Protein AF-J9G335-F1 (afdb_monomer_lite)

Foldseek 3Di:
DVLLVVVVVVVVVCVVPPVPQAADEDDPCVCPPDPVSVVSVVVVCVVVVHHYQHDPVNCVQLFEEEFDFQADCPALVRVLVRVLVRLVPDDPPGHYDYDDAADALDPVQQVDADVVGNPRNRSNPSVVCNVPDPVNVVSCVVSVPDDDDSCCRNVNFAADEADPVVVVVVVVVVVVCVVVVPPDQKDFDDDPSHTHDIDGDDVRDPPDDDDPPCVVVVVVVVVVVVCVVVVVDDPPDDPVVVPD

Radius of gyration: 23.72 Å; chains: 1; bounding box: 53×59×58 Å

InterPro domains:
  IPR001466 Beta-lactamase-related [PF00144] (186-240)
  IPR006879 Carbohydrate deacetylase YdjC-like [PF04794] (1-142)
  IPR011330 Glycoside hydrolase/deacetylase, beta/alpha-barrel [SSF88713] (2-153)
  IPR012338 Beta-lactamase/transpeptidase-like [G3DSA:3.40.710.10] (160-244)
  IPR012338 Beta-lactamase/transpeptidase-like [SSF56601] (162-244)

Sequence (244 aa):
AEVEREARAQIKIALKNIPHLSHISGHMGSTAFAPEVVELMERLSREYNLPVVDRKKAMDLYGFSYAGYAGPKKTPEEKERSFINMLKGLEPGRNYMFIDHPALDNEEMQTVGHVGYEDVAKDRQGVTDLFTSDRVKQVIKERNIELISYNDLTKGLPRYEASKALDKAFDKYIDAVVKAKQDLHSIMILKGGKVVKECWMGEGEMNKPHKLFSVSKTFTATAIGFAVDEGKLNVTDKVISFFP

Organism: NCBI:txid749906

Secondary structure (DSSP, 8-state):
-HHHHHHHHHHHHHHHH-TT---B--GGGTTSSSHHHHHHHHHHHHHHT--B-SSHHHHHHHTEEE---SS--SSHHHHHHHHHHHHHHPPTT-EEE--------STTGGG--BTTB--HHHHHHHHHHHHH-HHHHHHHHHTT-----HHHHHHPPPB-PPPHHHHHHHHHHHHHHHHTT----EEEEEETTEEEEEEE-TT--TTS----TTHHHHHHHHHHHHHHHTTS--TTS-GGGT--

Structure (mmCIF, N/CA/C/O backbone):
data_AF-J9G335-F1
#
_entry.id   AF-J9G335-F1
#
loop_
_atom_site.group_PDB
_atom_site.id
_atom_site.type_symbol
_atom_site.label_atom_id
_atom_site.label_alt_id
_atom_site.label_comp_id
_atom_site.label_asym_id
_atom_site.label_entity_id
_atom_site.label_seq_id
_atom_site.pdbx_PDB_ins_code
_atom_site.Cartn_x
_atom_site.Cartn_y
_atom_site.Cartn_z
_atom_site.occupancy
_atom_site.B_iso_or_equiv
_atom_site.auth_seq_id
_atom_site.auth_comp_id
_atom_site.auth_asym_id
_atom_site.auth_atom_id
_atom_site.pdbx_PDB_model_num
ATOM 1 N N . ALA A 1 1 ? -10.233 -19.798 -20.022 1.00 88.56 1 ALA A N 1
ATOM 2 C CA . ALA A 1 1 ? -10.224 -20.855 -18.985 1.00 88.56 1 ALA A CA 1
ATOM 3 C C . ALA A 1 1 ? -8.854 -20.991 -18.314 1.00 88.56 1 ALA A C 1
ATOM 5 O O . ALA A 1 1 ? -8.784 -20.901 -17.096 1.00 88.56 1 ALA A O 1
ATOM 6 N N . GLU A 1 2 ? -7.763 -21.162 -19.068 1.00 97.19 2 GLU A N 1
ATOM 7 C CA . GLU A 1 2 ? -6.430 -21.390 -18.477 1.00 97.19 2 GLU A CA 1
ATOM 8 C C . GLU A 1 2 ? -5.864 -20.178 -17.733 1.00 97.19 2 GLU A C 1
ATOM 10 O O . GLU A 1 2 ? -5.412 -20.329 -16.604 1.00 97.19 2 GLU A O 1
ATOM 15 N N . VAL A 1 3 ? -5.990 -18.976 -18.309 1.00 96.75 3 VAL A N 1
ATOM 16 C CA . VAL A 1 3 ? -5.574 -17.714 -17.664 1.00 96.75 3 VAL A CA 1
ATOM 17 C C . VAL A 1 3 ? -6.270 -17.517 -16.316 1.00 96.75 3 VAL A C 1
ATOM 19 O O . VAL A 1 3 ? -5.635 -17.146 -15.339 1.00 96.75 3 VAL A O 1
ATOM 22 N N . GLU A 1 4 ? -7.569 -17.815 -16.231 1.00 97.81 4 GLU A N 1
ATOM 23 C CA . GLU A 1 4 ? -8.312 -17.732 -14.969 1.00 97.81 4 GLU A CA 1
ATOM 24 C C . GLU A 1 4 ? -7.824 -18.756 -13.945 1.00 97.81 4 GLU A C 1
ATOM 26 O O . GLU A 1 4 ? -7.635 -18.415 -12.779 1.00 97.81 4 GLU A O 1
ATOM 31 N N . ARG A 1 5 ? -7.614 -20.006 -14.373 1.00 98.31 5 ARG A N 1
ATOM 32 C CA . ARG A 1 5 ? -7.095 -21.066 -13.502 1.00 98.31 5 ARG A CA 1
ATOM 33 C C . ARG A 1 5 ? -5.745 -20.662 -12.907 1.00 98.31 5 ARG A C 1
ATOM 35 O O . ARG A 1 5 ? -5.559 -20.806 -11.702 1.00 98.31 5 ARG A O 1
ATOM 42 N N . GLU A 1 6 ? -4.857 -20.119 -13.734 1.00 98.00 6 GLU A N 1
ATOM 43 C CA . GLU A 1 6 ? -3.530 -19.663 -13.320 1.00 98.00 6 GLU A CA 1
ATOM 44 C C . GLU A 1 6 ? -3.594 -18.427 -12.411 1.00 98.00 6 GLU A C 1
ATOM 46 O O . GLU A 1 6 ? -3.029 -18.437 -11.320 1.00 98.00 6 GLU A O 1
ATOM 51 N N . ALA A 1 7 ? -4.367 -17.400 -12.775 1.00 97.44 7 ALA A N 1
ATOM 52 C CA . ALA A 1 7 ? -4.537 -16.206 -11.944 1.00 97.44 7 ALA A CA 1
ATOM 53 C C . ALA A 1 7 ? -5.063 -16.557 -10.540 1.00 97.44 7 ALA A C 1
ATOM 55 O O . ALA A 1 7 ? -4.561 -16.064 -9.530 1.00 97.44 7 ALA A O 1
ATOM 56 N N . ARG A 1 8 ? -6.033 -17.476 -10.451 1.00 98.31 8 ARG A N 1
ATOM 57 C CA . ARG A 1 8 ? -6.537 -17.992 -9.169 1.00 98.31 8 ARG A CA 1
ATOM 58 C C . ARG A 1 8 ? -5.469 -18.738 -8.382 1.00 98.31 8 ARG A C 1
ATOM 60 O O . ARG A 1 8 ? -5.428 -18.608 -7.160 1.00 98.31 8 ARG A O 1
ATOM 67 N N . ALA A 1 9 ? -4.640 -19.538 -9.049 1.00 98.38 9 ALA A N 1
ATOM 68 C CA . ALA A 1 9 ? -3.551 -20.255 -8.397 1.00 98.38 9 ALA A CA 1
ATOM 69 C C . ALA A 1 9 ? -2.547 -19.273 -7.774 1.00 98.38 9 ALA A C 1
ATOM 71 O O . ALA A 1 9 ? -2.245 -19.395 -6.586 1.00 98.38 9 ALA A O 1
ATOM 72 N N . GLN A 1 10 ? -2.130 -18.244 -8.520 1.00 97.94 10 GLN A N 1
ATOM 73 C CA . GLN A 1 10 ? -1.232 -17.200 -8.017 1.00 97.94 10 GLN A CA 1
ATOM 74 C C . GLN A 1 10 ? -1.845 -16.426 -6.845 1.00 97.94 10 GLN A C 1
ATOM 76 O O . GLN A 1 10 ? -1.191 -16.272 -5.815 1.00 97.94 10 GLN A O 1
ATOM 81 N N . ILE A 1 11 ? -3.118 -16.018 -6.941 1.00 97.50 11 ILE A N 1
ATOM 82 C CA . ILE A 1 11 ? -3.814 -15.322 -5.845 1.00 97.50 11 ILE A CA 1
ATOM 83 C C . ILE A 1 11 ? -3.865 -16.196 -4.585 1.00 97.50 11 ILE A C 1
ATOM 85 O O . ILE A 1 11 ? -3.575 -15.718 -3.491 1.00 97.50 11 ILE A O 1
ATOM 89 N N . LYS A 1 12 ? -4.187 -17.489 -4.713 1.00 97.25 12 LYS A N 1
ATOM 90 C CA . LYS A 1 12 ? -4.244 -18.413 -3.567 1.00 97.25 12 LYS A CA 1
ATOM 91 C C . LYS A 1 12 ? -2.877 -18.618 -2.918 1.00 97.25 12 LYS A C 1
ATOM 93 O O . LYS A 1 12 ? -2.785 -18.641 -1.692 1.00 97.25 12 LYS A O 1
ATOM 98 N N . ILE A 1 13 ? -1.821 -18.757 -3.720 1.00 97.81 13 ILE A N 1
ATOM 99 C CA . ILE A 1 13 ? -0.449 -18.865 -3.209 1.00 97.81 13 ILE A CA 1
ATOM 100 C C . ILE A 1 13 ? -0.053 -17.568 -2.498 1.00 97.81 13 ILE A C 1
ATOM 102 O O . ILE A 1 13 ? 0.490 -17.629 -1.396 1.00 97.81 13 ILE A O 1
ATOM 106 N N . ALA A 1 14 ? -0.367 -16.407 -3.071 1.00 96.88 14 ALA A N 1
ATOM 107 C CA . ALA A 1 14 ? -0.084 -15.117 -2.454 1.00 96.88 14 ALA A CA 1
ATOM 108 C C . ALA A 1 14 ? -0.832 -14.951 -1.120 1.00 96.88 14 ALA A C 1
ATOM 110 O O . ALA A 1 14 ? -0.200 -14.649 -0.115 1.00 96.88 14 ALA A O 1
ATOM 111 N N . LEU A 1 15 ? -2.136 -15.244 -1.065 1.00 94.94 15 LEU A N 1
ATOM 112 C CA . LEU A 1 15 ? -2.934 -15.191 0.171 1.00 94.94 15 LEU A CA 1
ATOM 113 C C . LEU A 1 15 ? -2.388 -16.110 1.271 1.00 94.94 15 LEU A C 1
ATOM 115 O O . LEU A 1 15 ? -2.447 -15.767 2.448 1.00 94.94 15 LEU A O 1
ATOM 119 N N . LYS A 1 16 ? -1.845 -17.273 0.896 1.00 95.75 16 LYS A N 1
ATOM 120 C CA . LYS A 1 16 ? -1.244 -18.212 1.849 1.00 95.75 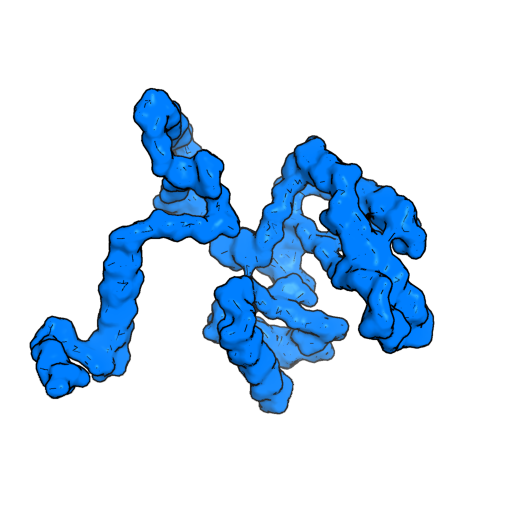16 LYS A CA 1
ATOM 121 C C . LYS A 1 16 ? 0.077 -17.698 2.429 1.00 95.75 16 LYS A C 1
ATOM 123 O O . LYS A 1 16 ? 0.361 -17.967 3.591 1.00 95.75 16 LYS A O 1
ATOM 128 N N . ASN A 1 17 ? 0.893 -17.021 1.623 1.00 97.12 17 ASN A N 1
ATOM 129 C CA . ASN A 1 17 ? 2.279 -16.701 1.983 1.00 97.12 17 ASN A CA 1
ATOM 130 C C . ASN A 1 17 ? 2.512 -15.224 2.331 1.00 97.12 17 ASN A C 1
ATOM 132 O O . ASN A 1 17 ? 3.554 -14.894 2.887 1.00 97.12 17 ASN A O 1
ATOM 136 N N . ILE A 1 18 ? 1.566 -14.335 2.021 1.00 94.19 18 ILE A N 1
ATOM 137 C CA . ILE A 1 18 ? 1.673 -12.888 2.230 1.00 94.19 18 ILE A CA 1
ATOM 138 C C . ILE A 1 18 ? 0.508 -12.449 3.134 1.00 94.19 18 ILE A C 1
ATOM 140 O O . ILE A 1 18 ? -0.566 -12.115 2.631 1.00 94.19 18 ILE A O 1
ATOM 144 N N . PRO A 1 19 ? 0.697 -12.415 4.470 1.00 84.81 19 PRO A N 1
ATOM 145 C CA . PRO A 1 19 ? -0.377 -12.135 5.433 1.00 84.81 19 PRO A CA 1
ATOM 146 C C . PRO A 1 19 ? -1.098 -10.795 5.231 1.00 84.81 19 PRO A C 1
ATOM 148 O O . PRO A 1 19 ? -2.242 -10.633 5.648 1.00 84.81 19 PRO A O 1
ATOM 151 N N . HIS A 1 20 ? -0.434 -9.829 4.595 1.00 86.12 20 HIS A N 1
ATOM 152 C CA . HIS A 1 20 ? -0.945 -8.477 4.370 1.00 86.12 20 HIS A CA 1
ATOM 153 C C . HIS A 1 20 ? -1.157 -8.164 2.884 1.00 86.12 20 HIS A C 1
ATOM 155 O O . HIS A 1 20 ? -1.058 -7.006 2.475 1.00 86.12 20 HIS A O 1
ATOM 161 N N . LEU A 1 21 ? -1.429 -9.188 2.064 1.00 93.12 21 LEU A N 1
ATOM 162 C CA . LEU A 1 21 ? -1.742 -8.998 0.650 1.00 93.12 21 LEU A CA 1
ATOM 163 C C . LEU A 1 21 ? -2.897 -7.997 0.500 1.00 93.12 21 LEU A C 1
ATOM 165 O O . LEU A 1 21 ? -4.004 -8.216 0.990 1.00 93.12 21 LEU A O 1
ATOM 169 N N . SER A 1 22 ? -2.618 -6.873 -0.155 1.00 93.12 22 SER A N 1
ATOM 170 C CA . SER A 1 22 ? -3.521 -5.718 -0.179 1.00 93.12 22 SER A CA 1
ATOM 171 C C . SER A 1 22 ? -4.177 -5.485 -1.531 1.00 93.12 22 SER A C 1
ATOM 173 O O . SER A 1 22 ? -5.272 -4.933 -1.567 1.00 93.12 22 SER A O 1
ATOM 175 N N . HIS A 1 23 ? -3.540 -5.906 -2.623 1.00 95.44 23 HIS A N 1
ATOM 176 C CA . HIS A 1 23 ? -3.946 -5.597 -3.991 1.00 95.44 23 HIS A CA 1
ATOM 177 C C . HIS A 1 23 ? -3.401 -6.630 -4.988 1.00 95.44 23 HIS A C 1
ATOM 179 O O . HIS A 1 23 ? -2.630 -7.520 -4.625 1.00 95.44 23 HIS A O 1
ATOM 185 N N . ILE A 1 24 ? -3.804 -6.485 -6.249 1.00 95.44 24 ILE A N 1
ATOM 186 C CA . ILE A 1 24 ? -3.302 -7.221 -7.409 1.00 95.44 24 ILE A CA 1
ATOM 187 C C . ILE A 1 24 ? -2.699 -6.223 -8.404 1.00 95.44 24 ILE A C 1
ATOM 189 O O . ILE A 1 24 ? -3.298 -5.188 -8.705 1.00 95.44 24 ILE A O 1
ATOM 193 N N . SER A 1 25 ? -1.536 -6.565 -8.946 1.00 94.62 25 SER A N 1
ATOM 194 C CA . SER A 1 25 ? -0.906 -5.900 -10.087 1.00 94.62 25 SER A CA 1
ATOM 195 C C . SER A 1 25 ? -0.301 -6.945 -11.030 1.00 94.62 25 SER A C 1
ATOM 197 O O . SER A 1 25 ? -0.159 -8.118 -10.677 1.00 94.62 25 SER A O 1
ATOM 199 N N . GLY A 1 26 ? -0.007 -6.536 -12.259 1.00 93.25 26 GLY A N 1
ATOM 200 C CA . GLY A 1 26 ? 0.451 -7.379 -13.349 1.00 93.25 26 GLY A CA 1
ATOM 201 C C . GLY A 1 26 ? 1.812 -6.963 -13.859 1.00 93.25 26 GLY A C 1
ATOM 202 O O . GLY A 1 26 ? 2.011 -5.832 -14.303 1.00 93.25 26 GLY A O 1
ATOM 203 N N . HIS A 1 27 ? 2.742 -7.910 -13.877 1.00 93.44 27 HIS A N 1
ATOM 204 C CA . HIS A 1 27 ? 4.022 -7.702 -14.535 1.00 93.44 27 HIS A CA 1
ATOM 205 C C . HIS A 1 27 ? 3.819 -7.431 -16.033 1.00 93.44 27 HIS A C 1
ATOM 207 O O . HIS A 1 27 ? 3.094 -8.165 -16.702 1.00 93.44 27 HIS A O 1
ATOM 213 N N . MET A 1 28 ? 4.447 -6.373 -16.554 1.00 89.38 28 MET A N 1
ATOM 214 C CA . MET A 1 28 ?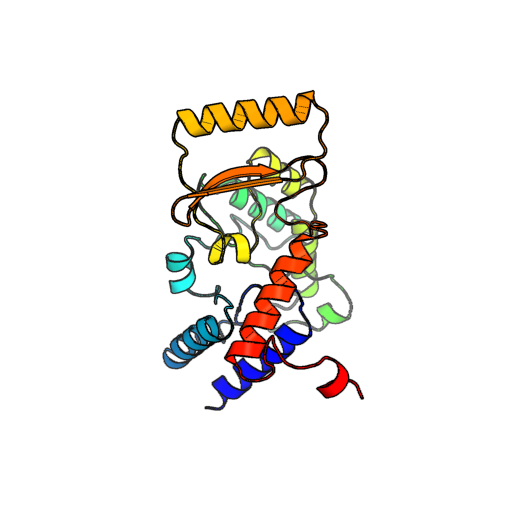 4.370 -5.981 -17.971 1.00 89.38 28 MET A CA 1
ATOM 215 C C . MET A 1 28 ? 2.930 -5.875 -18.512 1.00 89.38 28 MET A C 1
ATOM 217 O O . MET A 1 28 ? 2.662 -6.219 -19.660 1.00 89.38 28 MET A O 1
ATOM 221 N N . GLY A 1 29 ? 1.978 -5.433 -17.681 1.00 88.44 29 GLY A N 1
ATOM 222 C CA . GLY A 1 29 ? 0.577 -5.288 -18.093 1.00 88.44 29 GLY A CA 1
ATOM 223 C C . GLY A 1 29 ? -0.159 -6.616 -18.305 1.00 88.44 29 GLY A C 1
ATOM 224 O O . GLY A 1 29 ? -1.217 -6.638 -18.935 1.00 88.44 29 GLY A O 1
ATOM 225 N N . SER A 1 30 ? 0.351 -7.724 -17.756 1.00 92.94 30 SER A N 1
ATOM 226 C CA . SER A 1 30 ? -0.233 -9.069 -17.889 1.00 92.94 30 SER A CA 1
ATOM 227 C C . SER A 1 30 ? -1.670 -9.194 -17.376 1.00 92.94 30 SER A C 1
ATOM 229 O O . SER A 1 30 ? -2.367 -10.150 -17.705 1.00 92.94 30 SER A O 1
ATOM 231 N N . THR A 1 31 ? -2.154 -8.229 -16.598 1.00 92.69 31 THR A N 1
ATOM 232 C CA . THR A 1 31 ? -3.538 -8.228 -16.122 1.00 92.69 31 THR A CA 1
ATOM 233 C C . THR A 1 31 ? -4.497 -7.525 -17.094 1.00 92.69 31 THR A C 1
ATOM 235 O O . THR A 1 31 ? -5.708 -7.554 -16.876 1.00 92.69 31 THR A O 1
ATOM 238 N N . ALA A 1 32 ? -3.996 -6.902 -18.166 1.00 92.25 32 ALA A N 1
ATOM 239 C CA . ALA A 1 32 ? -4.785 -6.048 -19.053 1.00 92.25 32 ALA A CA 1
ATOM 240 C C . ALA A 1 32 ? -4.437 -6.183 -20.550 1.00 92.25 32 ALA A C 1
ATOM 242 O O . ALA A 1 32 ? -4.798 -5.311 -21.337 1.00 92.25 32 ALA A O 1
ATOM 243 N N . PHE A 1 33 ? -3.766 -7.263 -20.965 1.00 92.38 33 PHE A N 1
ATOM 244 C CA . PHE A 1 33 ? -3.360 -7.459 -22.368 1.00 92.38 33 PHE A CA 1
ATOM 245 C C . PHE A 1 33 ? -4.526 -7.721 -23.339 1.00 92.38 33 PHE A C 1
ATOM 247 O O . PHE A 1 33 ? -4.339 -7.618 -24.548 1.00 92.38 33 PHE A O 1
ATOM 254 N N . ALA A 1 34 ? -5.715 -8.060 -22.831 1.00 93.62 34 ALA A N 1
ATOM 255 C CA . ALA A 1 34 ? -6.938 -8.228 -23.614 1.00 93.62 34 ALA A CA 1
ATOM 256 C C . ALA A 1 34 ? -8.179 -7.816 -22.791 1.00 93.62 34 ALA A C 1
ATOM 258 O O . ALA A 1 34 ? -8.145 -7.940 -21.559 1.00 93.62 34 ALA A O 1
ATOM 259 N N . PRO A 1 35 ? -9.277 -7.350 -23.422 1.00 93.25 35 PRO A N 1
ATOM 260 C CA . PRO A 1 35 ? -10.499 -6.943 -22.719 1.00 93.25 35 PRO A CA 1
ATOM 261 C C . PRO A 1 35 ? -11.069 -8.024 -21.790 1.00 93.25 35 PRO A C 1
ATOM 263 O O . PRO A 1 35 ? -11.423 -7.741 -20.647 1.00 93.25 35 PRO A O 1
ATOM 266 N N . GLU A 1 36 ? -11.061 -9.282 -22.222 1.00 95.38 36 GLU A N 1
ATOM 267 C CA . GLU A 1 36 ? -11.566 -10.422 -21.452 1.00 95.38 36 GLU A CA 1
ATOM 268 C C . GLU A 1 36 ? -10.722 -10.678 -20.195 1.00 95.38 36 GLU A C 1
ATOM 270 O O . GLU A 1 36 ? -11.227 -11.134 -19.168 1.00 95.38 36 GLU A O 1
ATOM 275 N N . VAL A 1 37 ? -9.424 -10.360 -20.248 1.00 94.94 37 VAL A N 1
ATOM 276 C CA . VAL A 1 37 ? -8.516 -10.458 -19.096 1.00 94.94 37 VAL A CA 1
ATOM 277 C C . VAL A 1 37 ? -8.789 -9.321 -18.119 1.00 94.94 37 VAL A C 1
ATOM 279 O O . VAL A 1 37 ? -8.792 -9.539 -16.908 1.00 94.94 37 VAL A O 1
ATOM 282 N N . VAL A 1 38 ? -9.092 -8.120 -18.620 1.00 92.94 38 VAL A N 1
ATOM 283 C CA . VAL A 1 38 ? -9.511 -7.000 -17.770 1.00 92.94 38 VAL A CA 1
ATOM 284 C C . VAL A 1 38 ? -10.757 -7.390 -16.974 1.00 92.94 38 VAL A C 1
ATOM 286 O O . VAL A 1 38 ? -10.733 -7.294 -15.744 1.00 92.94 38 VAL A O 1
ATOM 289 N N . GLU A 1 39 ? -11.791 -7.899 -17.649 1.00 94.38 39 GLU A N 1
ATOM 290 C CA . GLU A 1 39 ? -13.044 -8.356 -17.032 1.00 94.38 39 GLU A CA 1
ATOM 291 C C . GLU A 1 39 ? -12.832 -9.504 -16.041 1.00 94.38 39 GLU A C 1
ATOM 293 O O . GLU A 1 39 ? -13.364 -9.481 -14.926 1.00 94.38 39 GLU A O 1
ATOM 298 N N . LEU A 1 40 ? -12.020 -10.498 -16.418 1.00 95.88 40 LEU A N 1
ATOM 299 C CA . LEU A 1 40 ? -11.639 -11.603 -15.544 1.00 95.88 40 LEU A CA 1
ATOM 300 C C . LEU A 1 40 ? -11.036 -11.078 -14.242 1.00 95.88 40 LEU A C 1
ATOM 302 O O . LEU A 1 40 ? -11.489 -11.433 -13.158 1.00 95.88 40 LEU A O 1
ATOM 306 N N . MET A 1 41 ? -10.030 -10.219 -14.336 1.00 95.50 41 MET A N 1
ATOM 307 C CA . MET A 1 41 ? -9.330 -9.722 -13.160 1.00 95.50 41 MET A CA 1
ATOM 308 C C . MET A 1 41 ? -10.202 -8.787 -12.314 1.00 95.50 41 MET A C 1
ATOM 310 O O . MET A 1 41 ? -10.065 -8.788 -11.096 1.00 95.50 41 MET A O 1
ATOM 314 N N . GLU A 1 42 ? -11.147 -8.048 -12.905 1.00 92.81 42 GLU A N 1
ATOM 315 C CA . GLU A 1 42 ? -12.167 -7.314 -12.139 1.00 92.81 42 GLU A CA 1
ATOM 316 C C . GLU A 1 42 ? -13.095 -8.256 -11.359 1.00 92.81 42 GLU A C 1
ATOM 318 O O . GLU A 1 42 ? -13.478 -7.968 -10.223 1.00 92.81 42 GLU A O 1
ATOM 323 N N . ARG A 1 43 ? -13.457 -9.401 -11.946 1.00 96.00 43 ARG A N 1
ATOM 324 C CA . ARG A 1 43 ? -14.241 -10.432 -11.260 1.00 96.00 43 ARG A CA 1
ATOM 325 C C . ARG A 1 43 ? -13.445 -11.071 -10.122 1.00 96.00 43 ARG A C 1
ATOM 327 O O . ARG A 1 43 ? -13.972 -11.159 -9.017 1.00 96.00 43 ARG A O 1
ATOM 334 N N . LEU A 1 44 ?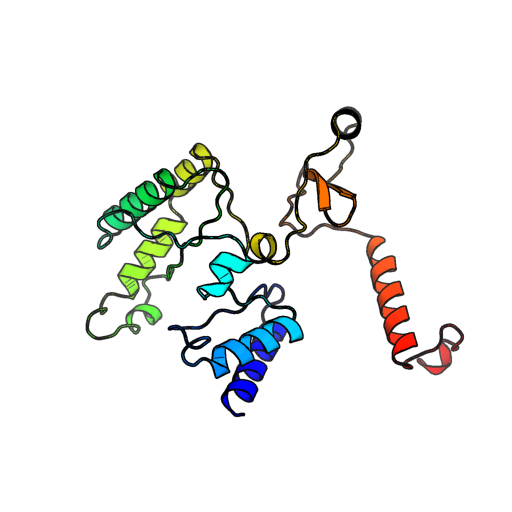 -12.180 -11.430 -10.355 1.00 96.69 44 LEU A N 1
ATOM 335 C CA . LEU A 1 44 ? -11.292 -11.951 -9.307 1.00 96.69 44 LEU A CA 1
ATOM 336 C C . LEU A 1 44 ? -11.041 -10.912 -8.206 1.00 96.69 44 LEU A C 1
ATOM 338 O O . LEU A 1 44 ? -10.991 -11.269 -7.034 1.00 96.69 44 LEU A O 1
ATOM 342 N N . SER A 1 45 ? -10.955 -9.628 -8.560 1.00 93.88 45 SER A N 1
ATOM 343 C CA . SER A 1 45 ? -10.817 -8.535 -7.596 1.00 93.88 45 SER A CA 1
ATOM 344 C C . SER A 1 45 ? -11.956 -8.523 -6.577 1.00 93.88 45 SER A C 1
ATOM 346 O O . SER A 1 45 ? -11.710 -8.459 -5.373 1.00 93.88 45 SER A O 1
ATOM 348 N N . ARG A 1 46 ? -13.201 -8.653 -7.057 1.00 93.25 46 ARG A N 1
ATOM 349 C CA . ARG A 1 46 ? -14.395 -8.741 -6.204 1.00 93.25 46 ARG A CA 1
ATOM 350 C C . ARG A 1 46 ? -14.431 -10.035 -5.401 1.00 93.25 46 ARG A C 1
ATOM 352 O O . ARG A 1 46 ? -14.708 -9.997 -4.210 1.00 93.25 46 ARG A O 1
ATOM 359 N N . GLU A 1 47 ? -14.135 -11.160 -6.044 1.00 96.31 47 GLU A N 1
ATOM 360 C CA . GLU A 1 47 ? -14.196 -12.480 -5.413 1.00 96.31 47 GLU A CA 1
ATOM 361 C C . GLU A 1 47 ? -13.210 -12.626 -4.249 1.00 96.31 47 GLU A C 1
ATOM 363 O O . GLU A 1 47 ? -13.569 -13.145 -3.197 1.00 96.31 47 GLU A O 1
ATOM 368 N N . TYR A 1 48 ? -11.979 -12.140 -4.418 1.00 94.75 48 TYR A N 1
ATOM 369 C CA . TYR A 1 48 ? -10.934 -12.234 -3.398 1.00 94.75 48 TYR A CA 1
ATOM 370 C C . TYR A 1 48 ? -10.829 -10.987 -2.513 1.00 94.75 48 TYR A C 1
ATOM 372 O O . TYR A 1 48 ? -9.973 -10.943 -1.633 1.00 94.75 48 TYR A O 1
ATOM 380 N N . ASN A 1 49 ? -11.675 -9.973 -2.731 1.00 92.06 49 ASN A N 1
ATOM 381 C CA . ASN A 1 49 ? -11.594 -8.671 -2.062 1.00 92.06 49 ASN A CA 1
ATOM 382 C C . ASN A 1 49 ? -10.182 -8.043 -2.153 1.00 92.06 49 ASN A C 1
ATOM 384 O O . ASN A 1 49 ? -9.627 -7.511 -1.182 1.00 92.06 49 ASN A O 1
ATOM 388 N N . LEU A 1 50 ? -9.581 -8.135 -3.342 1.00 94.50 50 LEU A N 1
ATOM 389 C CA . LEU A 1 50 ? -8.256 -7.608 -3.657 1.00 94.50 50 LEU A CA 1
ATOM 390 C C . LEU A 1 50 ? -8.364 -6.614 -4.826 1.00 94.50 50 LEU A C 1
ATOM 392 O O . LEU A 1 50 ? -8.593 -7.040 -5.956 1.00 94.50 50 LEU A O 1
ATOM 396 N N . PRO A 1 51 ? -8.226 -5.298 -4.601 1.00 94.38 51 PRO A N 1
ATOM 397 C CA . PRO A 1 51 ? -8.283 -4.280 -5.650 1.00 94.38 51 PRO A CA 1
ATOM 398 C C . PRO A 1 51 ? -7.197 -4.511 -6.702 1.00 94.38 51 PRO A C 1
ATOM 400 O O . PRO A 1 51 ? -6.060 -4.833 -6.363 1.00 94.38 51 PRO A O 1
ATOM 403 N N . VAL A 1 52 ? -7.535 -4.313 -7.974 1.00 94.12 52 VAL A N 1
ATOM 404 C CA . VAL A 1 52 ? -6.553 -4.322 -9.066 1.00 94.12 52 VAL A CA 1
ATOM 405 C C . VAL A 1 52 ? -6.167 -2.883 -9.388 1.00 94.12 52 VAL A C 1
ATOM 407 O O . VAL A 1 52 ? -7.036 -2.079 -9.718 1.00 94.12 52 VAL A O 1
ATOM 410 N N . VAL A 1 53 ? -4.882 -2.549 -9.276 1.00 92.44 53 VAL A N 1
ATOM 411 C CA . VAL A 1 53 ? -4.427 -1.146 -9.151 1.00 92.44 53 VAL A CA 1
ATOM 412 C C . VAL A 1 53 ? -3.627 -0.626 -10.348 1.00 92.44 53 VAL A C 1
ATOM 414 O O . VAL A 1 53 ? -3.420 0.573 -10.489 1.00 92.44 53 VAL A O 1
ATOM 417 N N . ASP A 1 54 ? -3.206 -1.498 -11.254 1.00 85.31 54 ASP A N 1
ATOM 418 C CA . ASP A 1 54 ? -2.243 -1.225 -12.325 1.00 85.31 54 ASP A CA 1
ATOM 419 C C . ASP A 1 54 ? -2.897 -0.831 -13.666 1.00 85.31 54 ASP A C 1
ATOM 421 O O . ASP A 1 54 ? -2.403 -1.169 -14.740 1.00 85.31 54 ASP A O 1
ATOM 425 N N . ARG A 1 55 ? -4.040 -0.127 -13.635 1.00 81.00 55 ARG A N 1
ATOM 426 C CA . ARG A 1 55 ? -4.867 0.129 -14.834 1.00 81.00 55 ARG A CA 1
ATOM 427 C C . ARG A 1 55 ? -5.387 1.548 -14.924 1.00 81.00 55 ARG A C 1
ATOM 429 O O . ARG A 1 55 ? -5.657 2.183 -13.912 1.00 81.00 55 ARG A O 1
ATOM 436 N N . LYS A 1 56 ? -5.701 1.980 -16.149 1.00 79.75 56 LYS A N 1
ATOM 437 C CA . LYS A 1 56 ? -6.366 3.268 -16.397 1.00 79.75 56 LYS A CA 1
ATOM 438 C C . LYS A 1 56 ? -7.658 3.420 -15.584 1.00 79.75 56 LYS A C 1
ATOM 440 O O . LYS A 1 56 ? -7.832 4.413 -14.899 1.00 79.75 56 LYS A O 1
ATOM 445 N N . LYS A 1 57 ? -8.520 2.399 -15.579 1.00 83.94 57 LYS A N 1
ATOM 446 C CA . LYS A 1 57 ? -9.764 2.417 -14.790 1.00 83.94 57 LYS A CA 1
ATOM 447 C C . LYS A 1 57 ? -9.512 2.467 -13.277 1.00 83.94 57 LYS A C 1
ATOM 449 O O . LYS A 1 57 ? -10.337 3.005 -12.552 1.00 83.94 57 LYS A O 1
ATOM 454 N N . ALA A 1 58 ? -8.385 1.930 -12.800 1.00 88.12 58 ALA A N 1
ATOM 455 C CA . ALA A 1 58 ? -8.023 1.986 -11.386 1.00 88.12 58 ALA A CA 1
ATOM 456 C C . ALA A 1 58 ? -7.670 3.416 -10.946 1.00 88.12 58 ALA A C 1
ATOM 458 O O . ALA A 1 58 ? -8.017 3.804 -9.836 1.00 88.12 58 ALA A O 1
ATOM 459 N N . MET A 1 59 ? -7.048 4.211 -11.825 1.00 91.12 59 MET A N 1
ATOM 460 C CA . MET A 1 59 ? -6.758 5.627 -11.566 1.00 91.12 59 MET A CA 1
ATOM 461 C C . MET A 1 59 ? -8.037 6.421 -11.289 1.00 91.12 59 MET A C 1
ATOM 463 O O . MET A 1 59 ? -8.100 7.148 -10.303 1.00 91.12 59 MET A O 1
ATOM 467 N N . ASP A 1 60 ? -9.069 6.225 -12.115 1.00 90.00 60 ASP A N 1
ATOM 468 C CA . ASP A 1 60 ? -10.366 6.887 -11.944 1.00 90.00 60 ASP A CA 1
ATOM 469 C C . ASP A 1 60 ? -11.121 6.338 -10.724 1.00 90.00 60 ASP A C 1
ATOM 471 O O . ASP A 1 60 ? -11.676 7.099 -9.935 1.00 90.00 60 ASP A O 1
ATOM 475 N N . LEU A 1 61 ? -11.124 5.011 -10.550 1.00 89.19 61 LEU A N 1
ATOM 476 C CA . LEU A 1 61 ? -11.853 4.339 -9.474 1.00 89.19 61 LEU A CA 1
ATOM 477 C C . LEU A 1 61 ? -11.309 4.685 -8.084 1.00 89.19 61 LEU A C 1
ATOM 479 O O . LEU A 1 61 ? -12.087 4.827 -7.144 1.00 89.19 61 LEU A O 1
ATOM 483 N N . TYR A 1 62 ? -9.987 4.797 -7.953 1.00 91.00 62 TYR A N 1
ATOM 484 C CA . TYR A 1 62 ? -9.317 5.030 -6.673 1.00 91.00 62 TYR A CA 1
ATOM 485 C C . TYR A 1 62 ? -8.762 6.453 -6.527 1.00 91.00 62 TYR A C 1
ATOM 487 O O . TYR A 1 62 ? -8.226 6.799 -5.480 1.00 91.00 62 TYR A O 1
ATOM 495 N N . GLY A 1 63 ? -8.900 7.294 -7.554 1.00 92.31 63 GLY A N 1
ATOM 496 C CA . GLY A 1 63 ? -8.555 8.712 -7.500 1.00 92.31 63 GLY A CA 1
ATOM 497 C C . GLY A 1 63 ? -7.060 8.979 -7.330 1.00 92.31 63 GLY A C 1
ATOM 498 O O . GLY A 1 63 ? -6.675 9.705 -6.413 1.00 92.31 63 GLY A O 1
ATOM 499 N N . PHE A 1 64 ? -6.217 8.416 -8.202 1.00 94.81 64 PHE A N 1
ATOM 500 C CA . PHE A 1 64 ? -4.776 8.699 -8.229 1.00 94.81 64 PHE A CA 1
ATOM 501 C C . PHE A 1 64 ? -4.249 8.934 -9.649 1.00 94.81 64 PHE A C 1
ATOM 503 O O . PHE A 1 64 ? -4.860 8.535 -10.637 1.00 94.81 64 PHE A O 1
ATOM 510 N N . SER A 1 65 ? -3.081 9.567 -9.756 1.00 95.50 65 SER A N 1
ATOM 511 C CA . SER A 1 65 ? -2.344 9.723 -11.017 1.00 95.50 65 SER A CA 1
ATOM 512 C C . SER A 1 65 ? -0.951 9.108 -10.941 1.00 95.50 65 SER A C 1
ATOM 514 O O . SER A 1 65 ? -0.338 9.089 -9.878 1.00 95.50 65 SER A O 1
ATOM 516 N N . TYR A 1 66 ? -0.417 8.621 -12.060 1.00 94.88 66 TYR A N 1
ATOM 517 C CA . TYR A 1 66 ? 0.983 8.199 -12.088 1.00 94.88 66 TYR A CA 1
ATOM 518 C C . TYR A 1 66 ? 1.910 9.411 -12.050 1.00 94.88 66 TYR A C 1
ATOM 520 O O . TYR A 1 66 ? 1.722 10.372 -12.796 1.00 94.88 66 TYR A O 1
ATOM 528 N N . ALA A 1 67 ? 2.929 9.337 -11.201 1.00 96.50 67 ALA A N 1
ATOM 529 C CA . ALA A 1 67 ? 4.042 10.268 -11.186 1.00 96.50 67 ALA A CA 1
ATOM 530 C C . ALA A 1 67 ? 5.304 9.564 -11.692 1.00 96.50 67 ALA A C 1
ATOM 532 O O . ALA A 1 67 ? 5.499 8.367 -11.484 1.00 96.50 67 ALA A O 1
ATOM 533 N N . GLY A 1 68 ? 6.173 10.319 -12.355 1.00 97.00 68 GLY A N 1
ATOM 534 C CA . GLY A 1 68 ? 7.447 9.828 -12.860 1.00 97.00 68 GLY A CA 1
ATOM 535 C C . GLY A 1 68 ? 8.549 10.851 -12.641 1.00 97.00 68 GLY A C 1
ATOM 536 O O . GLY A 1 68 ? 8.289 12.014 -12.348 1.00 97.00 68 GLY A O 1
ATOM 537 N N . TYR A 1 69 ? 9.788 10.403 -12.796 1.00 98.06 69 TYR A N 1
ATOM 538 C CA . TYR A 1 69 ? 10.982 11.243 -12.750 1.00 98.06 69 TYR A CA 1
ATOM 539 C C . TYR A 1 69 ? 10.837 12.545 -13.558 1.00 98.06 69 TYR A C 1
ATOM 541 O O . TYR A 1 69 ? 10.526 12.509 -14.750 1.00 98.06 69 TYR A O 1
ATOM 549 N N . ALA A 1 70 ? 11.107 13.686 -12.917 1.00 97.94 70 ALA A N 1
ATOM 550 C CA . ALA A 1 70 ? 11.091 15.013 -13.528 1.00 97.94 70 ALA A CA 1
ATOM 551 C C . ALA A 1 70 ? 12.522 15.500 -13.841 1.00 97.94 70 ALA A C 1
ATOM 553 O O . ALA A 1 70 ? 13.115 16.301 -13.109 1.00 97.94 70 ALA A O 1
ATOM 554 N N . GLY A 1 71 ? 13.072 15.001 -14.955 1.00 97.31 71 GLY A N 1
ATOM 555 C CA . GLY A 1 71 ? 14.427 15.301 -15.434 1.00 97.31 71 GLY A CA 1
ATOM 556 C C . GLY A 1 71 ? 15.272 14.048 -15.717 1.00 97.31 71 GLY A C 1
ATOM 557 O O . GLY A 1 71 ? 14.747 12.931 -15.650 1.00 97.31 71 GLY A O 1
ATOM 558 N N . PRO A 1 72 ? 16.576 14.215 -16.026 1.00 97.06 72 PRO A N 1
ATOM 559 C CA . PRO A 1 72 ? 17.516 13.110 -16.249 1.00 97.06 72 PRO A CA 1
ATOM 560 C C . PRO A 1 72 ? 17.536 12.126 -15.078 1.00 97.06 72 PRO A C 1
ATOM 562 O O . PRO A 1 72 ? 17.317 12.533 -13.944 1.00 97.06 72 PRO A O 1
ATOM 565 N N . LYS A 1 73 ? 17.789 10.842 -15.339 1.00 95.69 73 LYS A N 1
ATOM 566 C CA . LYS A 1 73 ? 17.705 9.780 -14.319 1.00 95.69 73 LYS A CA 1
ATOM 567 C C . LYS A 1 73 ? 18.681 8.620 -14.540 1.00 95.69 73 LYS A C 1
ATOM 569 O O . LYS A 1 73 ? 18.411 7.520 -14.072 1.00 95.69 73 LYS A O 1
ATOM 574 N N . LYS A 1 74 ? 19.748 8.828 -15.323 1.00 91.31 74 LYS A N 1
ATOM 575 C CA . LYS A 1 74 ? 20.666 7.742 -15.702 1.00 91.31 74 LYS A CA 1
ATOM 576 C C . LYS A 1 74 ? 21.662 7.427 -14.593 1.00 91.31 74 LYS A C 1
ATOM 578 O O . LYS A 1 74 ? 21.971 6.263 -14.384 1.00 91.31 74 LYS A O 1
ATOM 583 N N . THR A 1 75 ? 22.162 8.448 -13.897 1.00 92.69 75 THR A N 1
ATOM 584 C CA . THR A 1 75 ? 23.045 8.262 -12.733 1.00 92.69 75 THR A CA 1
ATOM 585 C C . THR A 1 75 ? 22.249 8.306 -11.425 1.00 92.69 75 THR A C 1
ATOM 587 O O . THR A 1 75 ? 21.148 8.871 -11.411 1.00 92.69 75 THR A O 1
ATOM 590 N N . PRO A 1 76 ? 22.784 7.769 -10.314 1.00 92.19 76 PRO A N 1
ATOM 591 C CA . PRO A 1 76 ? 22.156 7.892 -8.997 1.00 92.19 76 PRO A CA 1
ATOM 592 C C . PRO A 1 76 ? 21.834 9.345 -8.609 1.00 92.19 76 PRO A C 1
ATOM 594 O O . PRO A 1 76 ? 20.728 9.639 -8.158 1.00 92.19 76 PRO A O 1
ATOM 597 N N . GLU A 1 77 ? 22.745 10.286 -8.867 1.00 94.50 77 GLU A N 1
ATOM 598 C CA . GLU A 1 77 ? 22.567 11.708 -8.539 1.00 94.50 77 GLU A CA 1
ATOM 599 C C . GLU A 1 77 ? 21.483 12.361 -9.400 1.00 94.50 77 GLU A C 1
ATOM 601 O O . GLU A 1 77 ? 20.675 13.161 -8.918 1.00 94.50 77 GLU A O 1
ATOM 606 N N . GLU A 1 78 ? 21.454 12.031 -10.694 1.00 96.75 78 GLU A N 1
ATOM 607 C CA . GLU A 1 78 ? 20.396 12.478 -11.593 1.00 96.75 78 GLU A CA 1
ATOM 608 C C . GLU A 1 78 ? 19.037 11.947 -11.143 1.00 96.75 78 GLU A C 1
ATOM 610 O O . GLU A 1 78 ? 18.083 12.720 -11.039 1.00 96.75 78 GLU A O 1
ATOM 615 N N . LYS A 1 79 ? 18.973 10.651 -10.828 1.00 96.62 79 LYS A N 1
ATOM 616 C CA . LYS A 1 79 ? 17.770 9.953 -10.382 1.00 96.62 79 LYS A CA 1
ATOM 617 C C . LYS A 1 79 ? 17.218 10.564 -9.095 1.00 96.62 79 LYS A C 1
ATOM 619 O O . LYS A 1 79 ? 16.038 10.916 -9.058 1.00 96.62 79 LYS A O 1
ATOM 624 N N . GLU A 1 80 ? 18.069 10.800 -8.094 1.00 97.88 80 GLU A N 1
ATOM 625 C CA . GLU A 1 80 ? 17.681 11.471 -6.849 1.00 97.88 80 GLU A CA 1
ATOM 626 C C . GLU A 1 80 ? 17.136 12.879 -7.102 1.00 97.88 80 GLU A C 1
ATOM 628 O O . GLU A 1 80 ? 16.033 13.223 -6.667 1.00 97.88 80 GLU A O 1
ATOM 633 N N . ARG A 1 81 ? 17.869 13.695 -7.866 1.00 98.19 81 ARG A N 1
ATOM 634 C CA . ARG A 1 81 ? 17.449 15.061 -8.200 1.00 98.19 81 ARG A CA 1
ATOM 635 C C . ARG A 1 81 ? 16.120 15.080 -8.958 1.00 98.19 81 ARG A C 1
ATOM 637 O O . ARG A 1 81 ? 15.263 15.912 -8.670 1.00 98.19 81 ARG A O 1
ATOM 644 N N . SER A 1 82 ? 15.943 14.172 -9.910 1.00 98.50 82 SER A N 1
ATOM 645 C CA . SER A 1 82 ? 14.741 14.057 -10.738 1.00 98.50 82 SER A CA 1
ATOM 646 C C . SER A 1 82 ? 13.523 13.585 -9.943 1.00 98.50 82 SER A C 1
ATOM 648 O O . SER A 1 82 ? 12.414 14.087 -10.146 1.00 98.50 82 SER A O 1
ATOM 650 N N . PHE A 1 83 ? 13.722 12.690 -8.973 1.00 98.62 83 PHE A N 1
ATOM 651 C CA . PHE A 1 83 ? 12.678 12.297 -8.030 1.00 98.62 83 PHE A CA 1
ATOM 652 C C . PHE A 1 83 ? 12.291 13.446 -7.095 1.00 98.62 83 PHE A C 1
ATOM 654 O O . PHE A 1 83 ? 11.110 13.739 -6.939 1.00 98.62 83 PHE A O 1
ATOM 661 N N . ILE A 1 84 ? 13.266 14.168 -6.533 1.00 98.62 84 ILE A N 1
ATOM 662 C CA . ILE A 1 84 ? 13.005 15.350 -5.696 1.00 98.62 84 ILE A CA 1
ATOM 663 C C . ILE A 1 84 ? 12.236 16.421 -6.480 1.00 98.62 84 ILE A C 1
ATOM 665 O O . ILE A 1 84 ? 11.318 17.039 -5.941 1.00 98.62 84 ILE A O 1
ATOM 669 N N . ASN A 1 85 ? 12.578 16.640 -7.751 1.00 98.56 85 ASN A N 1
ATOM 670 C CA . ASN A 1 85 ? 11.838 17.558 -8.614 1.00 98.56 85 ASN A CA 1
ATOM 671 C C . ASN A 1 85 ? 10.390 17.099 -8.825 1.00 98.56 85 ASN A C 1
ATOM 673 O O . ASN A 1 85 ? 9.485 17.928 -8.754 1.00 98.56 85 ASN A O 1
ATOM 677 N N . MET A 1 86 ? 10.164 15.795 -9.020 1.00 98.56 86 MET A N 1
ATOM 678 C CA . MET A 1 86 ? 8.819 15.221 -9.106 1.00 98.56 86 MET A CA 1
ATOM 679 C C . MET A 1 86 ? 8.034 15.478 -7.814 1.00 98.56 86 MET A C 1
ATOM 681 O O . MET A 1 86 ? 6.944 16.040 -7.882 1.00 98.56 86 MET A O 1
ATOM 685 N N . LEU A 1 87 ? 8.615 15.186 -6.642 1.00 98.50 87 LEU A N 1
ATOM 686 C CA . LEU A 1 87 ? 7.978 15.440 -5.341 1.00 98.50 87 LEU A CA 1
ATOM 687 C C . LEU A 1 87 ? 7.603 16.920 -5.165 1.00 98.50 87 LEU A C 1
ATOM 689 O O . LEU A 1 87 ? 6.525 17.254 -4.673 1.00 98.50 87 LEU A O 1
ATOM 693 N N . LYS A 1 88 ? 8.480 17.829 -5.604 1.00 98.00 88 LYS A N 1
ATOM 694 C CA . LYS A 1 88 ? 8.236 19.278 -5.565 1.00 98.00 88 LYS A CA 1
ATOM 695 C C . LYS A 1 88 ? 7.154 19.743 -6.547 1.00 98.00 88 LYS A C 1
ATOM 697 O O . LYS A 1 88 ? 6.610 20.834 -6.355 1.00 98.00 88 LYS A O 1
ATOM 702 N N . GLY A 1 89 ? 6.843 18.946 -7.564 1.00 97.44 89 GLY A N 1
ATOM 703 C CA . GLY A 1 89 ? 5.784 19.201 -8.538 1.00 97.44 89 GLY A CA 1
ATOM 704 C C . GLY A 1 89 ? 4.413 18.641 -8.153 1.00 97.44 89 GLY A C 1
ATOM 705 O O . GLY A 1 89 ? 3.444 18.951 -8.838 1.00 97.44 89 GLY A O 1
ATOM 706 N N . LEU A 1 90 ? 4.306 17.839 -7.085 1.00 98.00 90 LEU A N 1
ATOM 707 C CA . LEU A 1 90 ? 3.026 17.267 -6.655 1.00 98.00 90 LEU A CA 1
ATOM 708 C C . LEU A 1 90 ? 2.060 18.350 -6.157 1.00 98.00 90 LEU A C 1
ATOM 710 O O . LEU A 1 90 ? 2.458 19.259 -5.419 1.00 98.00 90 LEU A O 1
ATOM 714 N N . GLU A 1 91 ? 0.787 18.221 -6.536 1.00 97.00 91 GLU A N 1
ATOM 715 C CA . GLU A 1 91 ? -0.288 19.120 -6.114 1.00 97.00 91 GLU A CA 1
ATOM 716 C C . GLU A 1 91 ? -0.894 18.671 -4.768 1.00 97.00 91 GLU A C 1
ATOM 718 O O . GLU A 1 91 ? -1.126 17.474 -4.569 1.00 97.00 91 GLU A O 1
ATOM 723 N N . PRO A 1 92 ? -1.206 19.604 -3.846 1.00 95.69 92 PRO A N 1
ATOM 724 C CA . PRO A 1 92 ? -1.886 19.277 -2.595 1.00 95.69 92 PRO A CA 1
ATOM 725 C C . PRO A 1 92 ? -3.252 18.609 -2.805 1.00 95.69 92 PRO A C 1
ATOM 727 O O . PRO A 1 92 ? -4.020 18.997 -3.684 1.00 95.69 92 PRO A O 1
ATOM 730 N N . GLY A 1 93 ? -3.582 17.635 -1.951 1.00 91.75 93 GLY A N 1
ATOM 731 C CA . GLY A 1 93 ? -4.892 16.971 -1.946 1.00 91.75 93 GLY A CA 1
ATOM 732 C C . GLY A 1 93 ? -5.113 15.951 -3.069 1.00 91.75 93 GLY A C 1
ATOM 733 O O . GLY A 1 93 ? -6.239 15.488 -3.244 1.00 91.75 93 GLY A O 1
ATOM 734 N N . ARG A 1 94 ? -4.070 15.594 -3.829 1.00 95.38 94 ARG A N 1
ATOM 735 C CA . ARG A 1 94 ? -4.118 14.542 -4.852 1.00 95.38 94 ARG A CA 1
ATOM 736 C C . ARG A 1 94 ? -3.277 13.336 -4.454 1.00 95.38 94 ARG A C 1
ATOM 738 O O . ARG A 1 94 ? -2.219 13.486 -3.849 1.00 95.38 94 ARG A O 1
ATOM 745 N N . ASN A 1 95 ? -3.726 12.151 -4.864 1.00 95.69 95 ASN A N 1
ATOM 746 C CA . ASN A 1 95 ? -2.958 10.921 -4.708 1.00 95.69 95 ASN A CA 1
ATOM 747 C C . ASN A 1 95 ? -2.105 10.668 -5.950 1.00 95.69 95 ASN A C 1
ATOM 749 O O . ASN A 1 95 ? -2.571 10.811 -7.086 1.00 95.69 95 ASN A O 1
ATOM 753 N N . TYR A 1 96 ? -0.871 10.229 -5.726 1.00 96.88 96 TYR A N 1
ATOM 754 C CA . TYR A 1 96 ? 0.057 9.880 -6.790 1.00 96.88 96 TYR A CA 1
ATOM 755 C C . TYR A 1 96 ? 0.638 8.491 -6.564 1.00 96.88 96 TYR A C 1
ATOM 757 O O . TYR A 1 96 ? 0.950 8.120 -5.436 1.00 96.88 96 TYR A O 1
ATOM 765 N N . MET A 1 97 ? 0.818 7.741 -7.649 1.00 96.06 97 MET A N 1
ATOM 766 C CA . MET A 1 97 ? 1.516 6.462 -7.641 1.00 96.06 97 MET A CA 1
ATOM 767 C C . MET A 1 97 ? 2.821 6.588 -8.418 1.00 96.06 97 MET A C 1
ATOM 769 O O . MET A 1 97 ? 2.825 6.914 -9.605 1.00 96.06 97 MET A O 1
ATOM 773 N N . PHE A 1 98 ? 3.928 6.311 -7.741 1.00 96.06 98 PHE A N 1
ATOM 774 C CA . PHE A 1 98 ? 5.242 6.173 -8.350 1.00 96.06 98 PHE A CA 1
ATOM 775 C C . PHE A 1 98 ? 5.657 4.705 -8.255 1.00 96.06 98 PHE A C 1
ATOM 777 O O . PHE A 1 98 ? 5.653 4.135 -7.165 1.00 96.06 98 PHE A O 1
ATOM 784 N N . ILE A 1 99 ? 5.987 4.093 -9.391 1.00 94.31 99 ILE A N 1
ATOM 785 C CA . ILE A 1 99 ? 6.426 2.697 -9.461 1.00 94.31 99 ILE A CA 1
ATOM 786 C C . ILE A 1 99 ? 7.857 2.671 -9.973 1.00 94.31 99 ILE A C 1
ATOM 788 O O . ILE A 1 99 ? 8.143 3.213 -11.041 1.00 94.31 99 ILE A O 1
ATOM 792 N N . ASP A 1 100 ? 8.729 2.002 -9.227 1.00 95.06 100 ASP A N 1
ATOM 793 C CA . ASP A 1 100 ? 10.086 1.688 -9.655 1.00 95.06 100 ASP A CA 1
ATOM 794 C C . ASP A 1 100 ? 10.579 0.400 -8.972 1.00 95.06 100 ASP A C 1
ATOM 796 O O . ASP A 1 100 ? 9.860 -0.194 -8.166 1.00 95.06 100 ASP A O 1
ATOM 800 N N . HIS A 1 101 ? 11.777 -0.059 -9.323 1.00 95.50 101 HIS A N 1
ATOM 801 C CA . HIS A 1 101 ? 12.254 -1.409 -9.038 1.00 95.50 101 HIS A CA 1
ATOM 802 C C . HIS A 1 101 ? 13.510 -1.380 -8.156 1.00 95.50 101 HIS A C 1
ATOM 804 O O . HIS A 1 101 ? 14.609 -1.558 -8.675 1.00 95.50 101 HIS A O 1
ATOM 810 N N . PRO A 1 102 ? 13.397 -1.158 -6.836 1.00 97.19 102 PRO A N 1
ATOM 811 C CA . PRO A 1 102 ? 14.551 -1.243 -5.949 1.00 97.19 102 PRO A CA 1
ATOM 812 C C . PRO A 1 102 ? 15.089 -2.677 -5.911 1.00 97.19 102 PRO A C 1
ATOM 814 O O . PRO A 1 102 ? 14.335 -3.639 -5.761 1.00 97.19 102 PRO A O 1
ATOM 817 N N . ALA A 1 103 ? 16.401 -2.815 -6.046 1.00 97.38 103 ALA A N 1
ATOM 818 C CA . ALA A 1 103 ? 17.141 -4.046 -5.793 1.00 97.38 103 ALA A CA 1
ATOM 819 C C . ALA A 1 103 ? 18.564 -3.690 -5.352 1.00 97.38 103 ALA A C 1
ATOM 821 O O . ALA A 1 103 ? 19.015 -2.568 -5.582 1.00 97.38 103 ALA A O 1
ATOM 822 N N . LEU A 1 104 ? 19.262 -4.629 -4.715 1.00 97.50 104 LEU A N 1
ATOM 823 C CA . LEU A 1 104 ? 20.699 -4.488 -4.497 1.00 97.50 104 LEU A CA 1
ATOM 824 C C . LEU A 1 104 ? 21.448 -4.840 -5.788 1.00 97.50 104 LEU A C 1
ATOM 826 O O . LEU A 1 104 ? 21.050 -5.772 -6.489 1.00 97.50 104 LEU A O 1
ATOM 830 N N . ASP A 1 105 ? 22.538 -4.132 -6.077 1.00 97.19 105 ASP A N 1
ATOM 831 C CA . ASP A 1 105 ? 23.505 -4.545 -7.097 1.00 97.19 105 ASP A CA 1
ATOM 832 C C . ASP A 1 105 ? 24.337 -5.703 -6.534 1.00 97.19 105 ASP A C 1
ATOM 834 O O . ASP A 1 105 ? 25.343 -5.513 -5.849 1.00 97.19 105 ASP A O 1
ATOM 838 N N . ASN A 1 106 ? 23.841 -6.919 -6.745 1.00 97.19 106 ASN A N 1
ATOM 839 C CA . ASN A 1 106 ? 24.466 -8.157 -6.306 1.00 97.19 106 ASN A CA 1
ATOM 840 C C . ASN A 1 106 ? 24.564 -9.162 -7.463 1.00 97.19 106 ASN A C 1
ATOM 842 O O . ASN A 1 106 ? 24.016 -8.946 -8.543 1.00 97.19 106 ASN A O 1
ATOM 846 N N . GLU A 1 107 ? 25.243 -10.284 -7.217 1.00 97.00 107 GLU A N 1
ATOM 847 C CA . GLU A 1 107 ? 25.474 -11.326 -8.227 1.00 97.00 107 GLU A CA 1
ATOM 848 C C . GLU A 1 107 ? 24.173 -11.828 -8.870 1.00 97.00 107 GLU A C 1
ATOM 850 O O . GLU A 1 107 ? 24.136 -12.050 -10.075 1.00 97.00 107 GLU A O 1
ATOM 855 N N . GLU A 1 108 ? 23.088 -11.951 -8.099 1.00 96.69 108 GLU A N 1
ATOM 856 C CA . GLU A 1 108 ? 21.776 -12.347 -8.621 1.00 96.69 108 GLU A CA 1
ATOM 857 C C . GLU A 1 108 ? 21.229 -11.298 -9.599 1.00 96.69 108 GLU A C 1
ATOM 859 O O . GLU A 1 108 ? 20.865 -11.626 -10.730 1.00 96.69 108 GLU A O 1
ATOM 864 N N . MET A 1 109 ? 21.203 -10.025 -9.203 1.00 96.88 109 MET A N 1
ATOM 865 C CA . MET A 1 109 ? 20.628 -8.956 -10.017 1.00 96.88 109 MET A CA 1
ATOM 866 C C . MET A 1 109 ? 21.471 -8.625 -11.248 1.00 96.88 109 MET A C 1
ATOM 868 O O . MET A 1 109 ? 20.920 -8.199 -12.260 1.00 96.88 109 MET A O 1
ATOM 872 N N . GLN A 1 110 ? 22.781 -8.875 -11.205 1.00 96.38 110 GLN A N 1
ATOM 873 C CA . GLN A 1 110 ? 23.678 -8.734 -12.357 1.00 96.38 110 GLN A CA 1
ATOM 874 C C . GLN A 1 110 ? 23.364 -9.720 -13.488 1.00 96.38 110 GLN A C 1
ATOM 876 O O . GLN A 1 110 ? 23.756 -9.485 -14.628 1.00 96.38 110 GLN A O 1
ATOM 881 N N . THR A 1 111 ? 22.622 -10.797 -13.204 1.00 95.62 111 THR A N 1
ATOM 882 C CA . THR A 1 111 ? 22.126 -11.719 -14.241 1.00 95.62 111 THR A CA 1
ATOM 883 C C . THR A 1 111 ? 20.856 -11.227 -14.938 1.00 95.62 111 THR A C 1
ATOM 885 O O . THR A 1 111 ? 20.454 -11.786 -15.960 1.00 95.62 111 THR A O 1
ATOM 888 N N . VAL A 1 112 ? 20.209 -10.188 -14.405 1.00 95.06 112 VAL A N 1
ATOM 889 C CA . VAL A 1 112 ? 18.961 -9.644 -14.937 1.00 95.06 112 VAL A CA 1
ATOM 890 C C . VAL A 1 112 ? 19.284 -8.538 -15.936 1.00 95.06 112 VAL A C 1
ATOM 892 O O . VAL A 1 112 ? 19.940 -7.558 -15.604 1.00 95.06 112 VAL A O 1
ATOM 895 N N . GLY A 1 113 ? 18.782 -8.666 -17.160 1.00 93.44 113 GLY A N 1
ATOM 896 C CA . GLY A 1 113 ? 18.959 -7.663 -18.205 1.00 93.44 113 GLY A CA 1
ATOM 897 C C . GLY A 1 113 ? 18.365 -8.109 -19.529 1.00 93.44 113 GLY A C 1
ATOM 898 O O . GLY A 1 113 ? 18.062 -9.285 -19.734 1.00 93.44 113 GLY A O 1
ATOM 899 N N . HIS A 1 114 ? 18.178 -7.160 -20.435 1.00 90.25 114 HIS A N 1
ATOM 900 C CA . HIS A 1 114 ? 17.849 -7.446 -21.827 1.00 90.25 114 HIS A CA 1
ATOM 901 C C . HIS A 1 114 ? 18.521 -6.424 -22.736 1.00 90.25 114 HIS A C 1
ATOM 903 O O . HIS A 1 114 ? 19.019 -5.400 -22.274 1.00 90.25 114 HIS A O 1
ATOM 909 N N . VAL A 1 115 ? 18.511 -6.683 -24.042 1.00 92.75 115 VAL A N 1
ATOM 910 C CA . VAL A 1 115 ? 19.051 -5.738 -25.027 1.00 92.75 115 VAL A CA 1
ATOM 911 C C . VAL A 1 115 ? 18.355 -4.381 -24.867 1.00 92.75 115 VAL A C 1
ATOM 913 O O . VAL A 1 115 ? 17.123 -4.309 -24.898 1.00 92.75 115 VAL A O 1
ATOM 916 N N . GLY A 1 116 ? 19.136 -3.322 -24.664 1.00 90.12 116 GLY A N 1
ATOM 917 C CA . GLY A 1 116 ? 18.670 -1.963 -24.383 1.00 90.12 116 GLY A CA 1
ATOM 918 C C . GLY A 1 116 ? 18.435 -1.640 -22.900 1.00 90.12 116 GLY A C 1
ATOM 919 O O . GLY A 1 116 ? 18.054 -0.510 -22.592 1.00 90.12 116 GLY A O 1
ATOM 920 N N . TYR A 1 117 ? 18.637 -2.600 -21.995 1.00 90.06 117 TYR A N 1
ATOM 921 C CA . TYR A 1 117 ? 18.627 -2.408 -20.546 1.00 90.06 117 TYR A CA 1
ATOM 922 C C . TYR A 1 117 ? 19.548 -3.437 -19.874 1.00 90.06 117 TYR A C 1
ATOM 924 O O . TYR A 1 117 ? 19.105 -4.396 -19.242 1.00 90.06 117 TYR A O 1
ATOM 932 N N . GLU A 1 118 ? 20.850 -3.265 -20.084 1.00 93.25 118 GLU A N 1
ATOM 933 C CA . GLU A 1 118 ? 21.888 -4.203 -19.650 1.00 93.25 118 GLU A CA 1
ATOM 934 C C . GLU A 1 118 ? 22.380 -3.931 -18.218 1.00 93.25 118 GLU A C 1
ATOM 936 O O . GLU A 1 118 ? 22.672 -4.865 -17.480 1.00 93.25 118 GLU A O 1
ATOM 941 N N . ASP A 1 119 ? 22.425 -2.668 -17.784 1.00 92.69 119 ASP A N 1
ATOM 942 C CA . ASP A 1 119 ? 22.885 -2.266 -16.443 1.00 92.69 119 ASP A CA 1
ATOM 943 C C . ASP A 1 119 ? 21.750 -2.287 -15.387 1.00 92.69 119 ASP A C 1
ATOM 945 O O . ASP A 1 119 ? 21.648 -1.386 -14.549 1.00 92.69 119 ASP A O 1
ATOM 949 N N . VAL A 1 120 ? 20.868 -3.299 -15.409 1.00 95.25 120 VAL A N 1
ATOM 950 C CA . VAL A 1 120 ? 19.687 -3.359 -14.515 1.00 95.25 120 VAL A CA 1
ATOM 951 C C . VAL A 1 120 ? 20.086 -3.329 -13.045 1.00 95.25 120 VAL A C 1
ATOM 953 O O . VAL A 1 120 ? 19.479 -2.597 -12.270 1.00 95.25 120 VAL A O 1
ATOM 956 N N . ALA A 1 121 ? 21.110 -4.090 -12.653 1.00 96.44 121 ALA A N 1
ATOM 957 C CA . ALA A 1 121 ? 21.553 -4.160 -11.262 1.00 96.44 121 ALA A CA 1
ATOM 958 C C . ALA A 1 121 ? 21.930 -2.779 -10.705 1.00 96.44 121 ALA A C 1
ATOM 960 O O . ALA A 1 121 ? 21.388 -2.354 -9.684 1.00 96.44 121 ALA A O 1
ATOM 961 N N . LYS A 1 122 ? 22.760 -2.030 -11.440 1.00 95.31 122 LYS A N 1
ATOM 962 C CA . LYS A 1 122 ? 23.161 -0.663 -11.077 1.00 95.31 122 LYS A CA 1
ATOM 963 C C . LYS A 1 122 ? 21.979 0.297 -11.067 1.00 95.31 122 LYS A C 1
ATOM 965 O O . LYS A 1 122 ? 21.837 1.102 -10.150 1.00 95.31 122 LYS A O 1
ATOM 970 N N . ASP A 1 123 ? 21.122 0.222 -12.083 1.00 95.50 123 ASP A N 1
ATOM 971 C CA . ASP A 1 123 ? 19.962 1.105 -12.187 1.00 95.50 123 ASP A CA 1
ATOM 972 C C . ASP A 1 123 ? 18.993 0.910 -11.009 1.00 95.50 123 ASP A C 1
ATOM 974 O O . ASP A 1 123 ? 18.524 1.896 -10.429 1.00 95.50 123 ASP A O 1
ATOM 978 N N . ARG A 1 124 ? 18.748 -0.349 -10.619 1.00 96.50 124 ARG A N 1
ATOM 979 C CA . ARG A 1 124 ? 17.897 -0.735 -9.483 1.00 96.50 124 ARG A CA 1
ATOM 980 C C . ARG A 1 124 ? 18.536 -0.455 -8.124 1.00 96.50 124 ARG A C 1
ATOM 982 O O . ARG A 1 124 ? 17.817 -0.054 -7.208 1.00 96.50 124 ARG A O 1
ATOM 989 N N . GLN A 1 125 ? 19.860 -0.559 -8.002 1.00 97.50 125 GLN A N 1
ATOM 990 C CA . GLN A 1 125 ? 20.588 -0.062 -6.829 1.00 97.50 125 GLN A CA 1
ATOM 991 C C . GLN A 1 125 ? 20.368 1.438 -6.652 1.00 97.50 125 GLN A C 1
ATOM 993 O O . GLN A 1 125 ? 20.004 1.873 -5.563 1.00 97.50 125 GLN A O 1
ATOM 998 N N . GLY A 1 126 ? 20.435 2.216 -7.737 1.00 97.06 126 GLY A N 1
ATOM 999 C CA . GLY A 1 126 ? 20.114 3.643 -7.694 1.00 97.06 126 GLY A CA 1
ATOM 1000 C C . GLY A 1 126 ? 18.683 3.944 -7.221 1.00 97.06 126 GLY A C 1
ATOM 1001 O O . GLY A 1 126 ? 18.444 4.996 -6.630 1.00 97.06 126 GLY A O 1
ATOM 1002 N N . VAL A 1 127 ? 17.720 3.037 -7.436 1.00 97.69 127 VAL A N 1
ATOM 1003 C CA . VAL A 1 127 ? 16.356 3.157 -6.879 1.00 97.69 127 VAL A CA 1
ATOM 1004 C C . VAL A 1 127 ? 16.340 2.854 -5.377 1.00 97.69 127 VAL A C 1
ATOM 1006 O O . VAL A 1 127 ? 15.673 3.555 -4.617 1.00 97.69 127 VAL A O 1
ATOM 1009 N N . THR A 1 128 ? 17.084 1.842 -4.929 1.00 97.62 128 THR A N 1
ATOM 1010 C CA . THR A 1 128 ? 17.243 1.529 -3.498 1.00 97.62 128 THR A CA 1
ATOM 1011 C C . THR A 1 128 ? 17.865 2.704 -2.740 1.00 97.62 128 THR A C 1
ATOM 1013 O O . THR A 1 128 ? 17.341 3.125 -1.704 1.00 97.62 128 THR A O 1
ATOM 1016 N N . ASP A 1 129 ? 18.934 3.283 -3.284 1.00 97.50 129 ASP A N 1
ATOM 1017 C CA . ASP A 1 129 ? 19.619 4.444 -2.706 1.00 97.50 129 ASP A CA 1
ATOM 1018 C C . ASP A 1 129 ? 18.682 5.659 -2.657 1.00 97.50 129 ASP A C 1
ATOM 1020 O O . ASP A 1 129 ? 18.565 6.332 -1.632 1.00 97.50 129 ASP A O 1
ATOM 1024 N N . LEU A 1 130 ? 17.924 5.889 -3.734 1.00 97.06 130 LEU A N 1
ATOM 1025 C CA . LEU A 1 130 ? 16.889 6.920 -3.796 1.00 97.06 130 LEU A CA 1
ATOM 1026 C C . LEU A 1 130 ? 15.847 6.763 -2.676 1.00 97.06 130 LEU A C 1
ATOM 1028 O O . LEU A 1 130 ? 15.555 7.725 -1.966 1.00 97.06 130 LEU A O 1
ATOM 1032 N N . PHE A 1 131 ? 15.261 5.573 -2.523 1.00 97.00 131 PHE A N 1
ATOM 1033 C CA . PHE A 1 131 ? 14.196 5.326 -1.541 1.00 97.00 131 PHE A CA 1
ATOM 1034 C C . PHE A 1 131 ? 14.689 5.399 -0.094 1.00 97.00 131 PHE A C 1
ATOM 1036 O O . PHE A 1 131 ? 13.901 5.653 0.820 1.00 97.00 131 PHE A O 1
ATOM 1043 N N . THR A 1 132 ? 15.990 5.215 0.125 1.00 97.12 132 THR A N 1
ATOM 1044 C CA . THR A 1 132 ? 16.608 5.270 1.454 1.00 97.12 132 THR A CA 1
ATOM 1045 C C . THR A 1 132 ? 17.316 6.592 1.756 1.00 97.12 132 THR A C 1
ATOM 1047 O O . THR A 1 132 ? 17.674 6.815 2.914 1.00 97.12 132 THR A O 1
ATOM 1050 N N . SER A 1 133 ? 17.422 7.502 0.782 1.00 98.25 133 SER A N 1
ATOM 1051 C CA . SER A 1 133 ? 18.063 8.814 0.917 1.00 98.25 133 SER A CA 1
ATOM 1052 C C . SER A 1 133 ? 17.421 9.702 1.987 1.00 98.25 133 SER A C 1
ATOM 1054 O O . SER A 1 133 ? 16.212 9.958 1.997 1.00 98.25 133 SER A O 1
ATOM 1056 N N . ASP A 1 134 ? 18.259 10.269 2.855 1.00 98.44 134 ASP A N 1
ATOM 1057 C CA . ASP A 1 134 ? 17.822 11.233 3.867 1.00 98.44 134 ASP A CA 1
ATOM 1058 C C . ASP A 1 134 ? 17.338 12.548 3.252 1.00 98.44 134 ASP A C 1
ATOM 1060 O O . ASP A 1 134 ? 16.400 13.159 3.766 1.00 98.44 134 ASP A O 1
ATOM 1064 N N . ARG A 1 135 ? 17.894 12.949 2.101 1.00 98.12 135 ARG A N 1
ATOM 1065 C CA . ARG A 1 135 ? 17.444 14.145 1.374 1.00 98.12 135 ARG A CA 1
ATOM 1066 C C . ARG A 1 135 ? 16.030 13.958 0.836 1.00 98.12 135 ARG A C 1
ATOM 1068 O O . ARG A 1 135 ? 15.212 14.870 0.935 1.00 98.12 135 ARG A O 1
ATOM 1075 N N . VAL A 1 136 ? 15.719 12.775 0.305 1.00 98.44 136 VAL A N 1
ATOM 1076 C CA . VAL A 1 136 ? 14.365 12.438 -0.161 1.00 98.44 136 VAL A CA 1
ATOM 1077 C C . VAL A 1 136 ? 13.381 12.426 1.009 1.00 98.44 136 VAL A C 1
ATOM 1079 O O . VAL A 1 136 ? 12.343 13.086 0.936 1.00 98.44 136 VAL A O 1
ATOM 1082 N N . LYS A 1 137 ? 13.726 11.760 2.121 1.00 98.31 137 LYS A N 1
ATOM 1083 C CA . LYS A 1 137 ? 12.899 11.752 3.344 1.00 98.31 137 LYS A CA 1
ATOM 1084 C C . LYS A 1 137 ? 12.653 13.164 3.882 1.00 98.31 137 LYS A C 1
ATOM 1086 O O . LYS A 1 137 ? 11.544 13.461 4.324 1.00 98.31 137 LYS A O 1
ATOM 1091 N N . GLN A 1 138 ? 13.663 14.033 3.846 1.00 98.50 138 GLN A N 1
ATOM 1092 C CA . GLN A 1 138 ? 13.537 15.428 4.263 1.00 98.50 138 GLN A CA 1
ATOM 1093 C C . GLN A 1 138 ? 12.548 16.188 3.374 1.00 98.50 138 GLN A C 1
ATOM 1095 O O . GLN A 1 138 ? 11.648 16.835 3.901 1.00 98.50 138 GLN A O 1
ATOM 1100 N N . VAL A 1 139 ? 12.641 16.051 2.047 1.00 98.44 139 VAL A N 1
ATOM 1101 C CA . VAL A 1 139 ? 11.703 16.703 1.116 1.00 98.44 139 VAL A CA 1
ATOM 1102 C C . VAL A 1 139 ? 10.271 16.208 1.325 1.00 98.44 139 VAL A C 1
ATOM 1104 O O . VAL A 1 139 ? 9.356 17.026 1.330 1.00 98.44 139 VAL A O 1
ATOM 1107 N N . ILE A 1 140 ? 10.062 14.904 1.540 1.00 98.31 140 ILE A N 1
ATOM 1108 C CA . ILE A 1 140 ? 8.736 14.341 1.859 1.00 98.31 140 ILE A CA 1
ATOM 1109 C C . ILE A 1 140 ? 8.150 15.026 3.102 1.00 98.31 140 ILE A C 1
ATOM 1111 O O . ILE A 1 140 ? 7.010 15.489 3.062 1.00 98.31 140 ILE A O 1
ATOM 1115 N N . LYS A 1 141 ? 8.946 15.166 4.172 1.00 97.31 141 LYS A N 1
ATOM 1116 C CA . LYS A 1 141 ? 8.535 15.847 5.411 1.00 97.31 141 LYS A CA 1
ATOM 1117 C C . LYS A 1 141 ? 8.253 17.336 5.197 1.00 97.31 141 LYS A C 1
ATOM 1119 O O . LYS A 1 141 ? 7.195 17.813 5.589 1.00 97.31 141 LYS A O 1
ATOM 1124 N N . GLU A 1 142 ? 9.164 18.066 4.557 1.00 97.69 142 GLU A N 1
ATOM 1125 C CA . GLU A 1 142 ? 9.028 19.509 4.294 1.00 97.69 142 GLU A CA 1
ATOM 1126 C C . GLU A 1 142 ? 7.810 19.835 3.425 1.00 97.69 142 GLU A C 1
ATOM 1128 O O . GLU A 1 142 ? 7.173 20.873 3.595 1.00 97.69 142 GLU A O 1
ATOM 1133 N N . ARG A 1 143 ? 7.477 18.943 2.489 1.00 96.81 143 ARG A N 1
ATOM 1134 C CA . ARG A 1 143 ? 6.324 19.076 1.593 1.00 96.81 143 ARG A CA 1
ATOM 1135 C C . ARG A 1 143 ? 5.031 18.525 2.187 1.00 96.81 143 ARG A C 1
ATOM 1137 O O . ARG A 1 143 ? 4.009 18.600 1.510 1.00 96.81 143 ARG A O 1
ATOM 1144 N N . ASN A 1 144 ? 5.074 17.990 3.410 1.00 96.12 144 ASN A N 1
ATOM 1145 C CA . ASN A 1 144 ? 3.954 17.323 4.068 1.00 96.12 144 ASN A CA 1
ATOM 1146 C C . ASN A 1 144 ? 3.292 16.263 3.165 1.00 96.12 144 ASN A C 1
ATOM 1148 O O . ASN A 1 144 ? 2.070 16.202 3.042 1.00 96.12 144 ASN A O 1
ATOM 1152 N N . ILE A 1 145 ? 4.119 15.477 2.468 1.00 97.06 145 ILE A N 1
ATOM 1153 C CA . ILE A 1 145 ? 3.658 14.379 1.618 1.00 97.06 145 ILE A CA 1
ATOM 1154 C C . ILE A 1 145 ? 3.379 13.180 2.519 1.00 97.06 145 ILE A C 1
ATOM 1156 O O . ILE A 1 145 ? 4.274 12.682 3.203 1.00 97.06 145 ILE A O 1
ATOM 1160 N N . GLU A 1 146 ? 2.141 12.706 2.492 1.00 94.50 146 GLU A N 1
ATOM 1161 C CA . GLU A 1 146 ? 1.730 11.511 3.217 1.00 94.50 146 GLU A CA 1
ATOM 1162 C C . GLU A 1 146 ? 1.979 10.264 2.361 1.00 94.50 146 GLU A C 1
ATOM 1164 O O . GLU A 1 146 ? 1.530 10.173 1.217 1.00 94.50 146 GLU A O 1
ATOM 1169 N N . LEU A 1 147 ? 2.716 9.298 2.913 1.00 94.56 147 LEU A N 1
ATOM 1170 C CA . LEU A 1 147 ? 2.896 7.991 2.288 1.00 94.56 147 LEU A CA 1
ATOM 1171 C C . LEU A 1 147 ? 1.764 7.074 2.741 1.00 94.56 147 LEU A C 1
ATOM 1173 O O . LEU A 1 147 ? 1.671 6.737 3.920 1.00 94.56 147 LEU A O 1
ATOM 1177 N N . ILE A 1 148 ? 0.934 6.658 1.790 1.00 91.69 148 ILE A N 1
ATOM 1178 C CA . ILE A 1 148 ? -0.229 5.805 2.036 1.00 91.69 148 ILE A CA 1
ATOM 1179 C C . ILE A 1 148 ? -0.035 4.419 1.416 1.00 91.69 148 ILE A C 1
ATOM 1181 O O . ILE A 1 148 ? 0.668 4.254 0.417 1.00 91.69 148 ILE A O 1
ATOM 1185 N N . SER A 1 149 ? -0.667 3.406 2.000 1.00 90.88 149 SER A N 1
ATOM 1186 C CA . SER A 1 149 ? -0.715 2.057 1.439 1.00 90.88 149 SER A CA 1
ATOM 1187 C C . SER A 1 149 ? -1.817 1.921 0.381 1.00 90.88 149 SER A C 1
ATOM 1189 O O . SER A 1 149 ? -2.740 2.732 0.287 1.00 90.88 149 SER A O 1
ATOM 1191 N N . TYR A 1 150 ? -1.798 0.823 -0.380 1.00 92.19 150 TYR A N 1
ATOM 1192 C CA . TYR A 1 150 ? -2.911 0.499 -1.276 1.00 92.19 150 TYR A CA 1
ATOM 1193 C C . TYR A 1 150 ? -4.232 0.294 -0.535 1.00 92.19 150 TYR A C 1
ATOM 1195 O O . TYR A 1 150 ? -5.280 0.624 -1.081 1.00 92.19 150 TYR A O 1
ATOM 1203 N N . ASN A 1 151 ? -4.217 -0.229 0.694 1.00 88.75 151 ASN A N 1
ATOM 1204 C CA . ASN A 1 151 ? -5.448 -0.380 1.470 1.00 88.75 151 ASN A CA 1
ATOM 1205 C C . ASN A 1 151 ? -6.022 0.987 1.859 1.00 88.75 151 ASN A C 1
ATOM 1207 O O . ASN A 1 151 ? -7.231 1.162 1.757 1.00 88.75 151 ASN A O 1
ATOM 1211 N N . ASP A 1 152 ? -5.178 1.956 2.217 1.00 87.75 152 ASP A N 1
ATOM 1212 C CA . ASP A 1 152 ? -5.625 3.322 2.519 1.00 87.75 152 ASP A CA 1
ATOM 1213 C C . ASP A 1 152 ? -6.296 3.958 1.299 1.00 87.75 152 ASP A C 1
ATOM 1215 O O . ASP A 1 152 ? -7.366 4.553 1.413 1.00 87.75 152 ASP A O 1
ATOM 1219 N N . LEU A 1 153 ? -5.705 3.745 0.119 1.00 90.06 153 LEU A N 1
ATOM 1220 C CA . LEU A 1 153 ? -6.206 4.262 -1.152 1.00 90.06 153 LEU A CA 1
ATOM 1221 C C . LEU A 1 153 ? -7.517 3.593 -1.607 1.00 90.06 153 LEU A C 1
ATOM 1223 O O . LEU A 1 153 ? -8.405 4.256 -2.131 1.00 90.06 153 LEU A O 1
ATOM 1227 N N . TH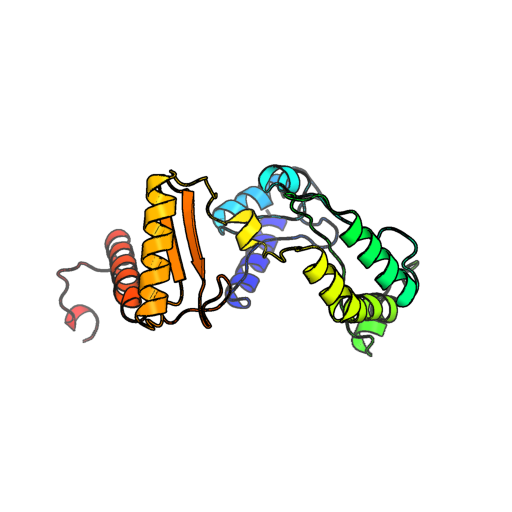R A 1 154 ? -7.635 2.273 -1.454 1.00 89.62 154 THR A N 1
ATOM 1228 C CA . THR A 1 154 ? -8.677 1.475 -2.139 1.00 89.62 154 THR A CA 1
ATOM 1229 C C . THR A 1 154 ? -9.765 0.927 -1.218 1.00 89.62 154 THR A C 1
ATOM 1231 O O . THR A 1 154 ? -10.866 0.626 -1.678 1.00 89.62 154 THR A O 1
ATOM 1234 N N . LYS A 1 155 ? -9.457 0.762 0.071 1.00 83.81 155 LYS A N 1
ATOM 1235 C CA . LYS A 1 155 ? -10.339 0.195 1.105 1.00 83.81 155 LYS A CA 1
ATOM 1236 C C . LYS A 1 155 ? -10.551 1.154 2.277 1.00 83.81 155 LYS A C 1
ATOM 1238 O O . LYS A 1 155 ? -11.306 0.830 3.192 1.00 83.81 155 LYS A O 1
ATOM 1243 N N . GLY A 1 156 ? -9.886 2.310 2.267 1.00 78.69 156 GLY A N 1
ATOM 1244 C CA . GLY A 1 156 ? -10.035 3.333 3.285 1.00 78.69 156 GLY A CA 1
ATOM 1245 C C . GLY A 1 156 ? -11.482 3.802 3.379 1.00 78.69 156 GLY A C 1
ATOM 1246 O O . GLY A 1 156 ? -12.162 4.013 2.373 1.00 78.69 156 GLY A O 1
ATOM 1247 N N . LEU A 1 157 ? -11.963 3.979 4.607 1.00 82.75 157 LEU A N 1
ATOM 1248 C CA . LEU A 1 157 ? -13.270 4.580 4.820 1.00 82.75 157 LEU A CA 1
ATOM 1249 C C . LEU A 1 157 ? -13.233 6.049 4.368 1.00 82.75 157 LEU A C 1
ATOM 1251 O O . LEU A 1 157 ? -12.290 6.772 4.709 1.00 82.75 157 LEU A O 1
ATOM 1255 N N . PRO A 1 158 ? -14.248 6.523 3.625 1.00 82.44 158 PRO A N 1
ATOM 1256 C CA . PRO A 1 158 ? -14.292 7.908 3.181 1.00 82.44 158 PRO A CA 1
ATOM 1257 C C . PRO A 1 158 ? -14.343 8.855 4.382 1.00 82.44 158 PRO A C 1
ATOM 1259 O O . PRO A 1 158 ? -15.061 8.607 5.353 1.00 82.44 158 PRO A O 1
ATOM 1262 N N . ARG A 1 159 ? -13.611 9.966 4.302 1.00 86.62 159 ARG A N 1
ATOM 1263 C CA . ARG A 1 159 ? -13.599 11.013 5.331 1.00 86.62 159 ARG A CA 1
ATOM 1264 C C . ARG A 1 159 ? -14.589 12.117 4.993 1.00 86.62 159 ARG A C 1
ATOM 1266 O O . ARG A 1 159 ? -14.850 12.398 3.823 1.00 86.62 159 ARG A O 1
ATOM 1273 N N . TYR A 1 160 ? -15.179 12.716 6.019 1.00 88.75 160 TYR A N 1
ATOM 1274 C CA . TYR A 1 160 ? -16.135 13.806 5.872 1.00 88.75 160 TYR A CA 1
ATOM 1275 C C . TYR A 1 160 ? -15.964 14.833 6.985 1.00 88.75 160 TYR A C 1
ATOM 1277 O O . TYR A 1 160 ? -15.552 14.492 8.091 1.00 88.75 160 TYR A O 1
ATOM 1285 N N . GLU A 1 161 ? -16.308 16.087 6.699 1.00 89.56 161 GLU A N 1
ATOM 1286 C CA . GLU A 1 161 ? -16.210 17.163 7.680 1.00 89.56 161 GLU A CA 1
ATOM 1287 C C . GLU A 1 161 ? -17.191 16.933 8.840 1.00 89.56 161 GLU A C 1
ATOM 1289 O O . GLU A 1 161 ? -18.387 16.677 8.653 1.00 89.56 161 GLU A O 1
ATOM 1294 N N . ALA A 1 162 ? -16.683 17.013 10.068 1.00 90.00 162 ALA A N 1
ATOM 1295 C CA . ALA A 1 162 ? -17.515 16.968 11.257 1.00 90.00 162 ALA A CA 1
ATOM 1296 C C . ALA A 1 162 ? -18.365 18.239 11.382 1.00 90.00 162 ALA A C 1
ATOM 1298 O O . ALA A 1 162 ? -17.960 19.339 11.021 1.00 90.00 162 ALA A O 1
ATOM 1299 N N . SER A 1 163 ? -19.540 18.124 12.005 1.00 93.38 163 SER A N 1
ATOM 1300 C CA . SER A 1 163 ? -20.237 19.323 12.482 1.00 93.38 163 SER A CA 1
ATOM 1301 C C . SER A 1 163 ? -19.370 20.055 13.512 1.00 93.38 163 SER A C 1
ATOM 1303 O O . SER A 1 163 ? -18.790 19.393 14.374 1.00 93.38 163 SER A O 1
ATOM 1305 N N . LYS A 1 164 ? -19.394 21.393 13.529 1.00 95.31 164 LYS A N 1
ATOM 1306 C CA . LYS A 1 164 ? -18.663 22.217 14.518 1.00 95.31 164 LYS A CA 1
ATOM 1307 C C . LYS A 1 164 ? -18.872 21.781 15.976 1.00 95.31 164 LYS A C 1
ATOM 1309 O O . LYS A 1 164 ? -17.966 21.883 16.794 1.00 95.31 164 LYS A O 1
ATOM 1314 N N . ALA A 1 165 ? -20.072 21.301 16.313 1.00 96.12 165 ALA A N 1
ATOM 1315 C CA . ALA A 1 165 ? -20.383 20.808 17.654 1.00 96.12 165 ALA A CA 1
ATOM 1316 C C . ALA A 1 165 ? -19.622 19.515 17.997 1.00 96.12 165 ALA A C 1
ATOM 1318 O O . ALA A 1 165 ? -19.046 19.419 19.078 1.00 96.12 165 ALA A O 1
ATOM 1319 N N . LEU A 1 166 ? -19.602 18.545 17.075 1.00 95.38 166 LEU A N 1
ATOM 1320 C CA . LEU A 1 166 ? -18.830 17.306 17.219 1.00 95.38 166 LEU A CA 1
ATOM 1321 C C . LEU A 1 166 ? -17.331 17.598 17.276 1.00 95.38 166 LEU A C 1
ATOM 1323 O O . LEU A 1 166 ? -16.645 17.022 18.108 1.00 95.38 166 LEU A O 1
ATOM 1327 N N . ASP A 1 167 ? -16.854 18.504 16.427 1.00 94.81 167 ASP A N 1
ATOM 1328 C CA . ASP A 1 167 ? -15.450 18.901 16.366 1.00 94.81 167 ASP A CA 1
ATOM 1329 C C . ASP A 1 167 ? -14.968 19.440 17.723 1.00 94.81 167 ASP A C 1
ATOM 1331 O O . ASP A 1 167 ? -14.086 18.864 18.356 1.00 94.81 167 ASP A O 1
ATOM 1335 N N . LYS A 1 168 ? -15.688 20.425 18.274 1.00 96.94 168 LYS A N 1
ATOM 1336 C CA . LYS A 1 168 ? -15.411 20.984 19.605 1.00 96.94 168 LYS A CA 1
ATOM 1337 C C . LYS A 1 168 ? -15.512 19.950 20.733 1.00 96.94 168 LYS A C 1
ATOM 1339 O O . LYS A 1 168 ? -14.766 20.021 21.709 1.00 96.94 168 LYS A O 1
ATOM 1344 N N . ALA A 1 169 ? -16.474 19.029 20.654 1.00 97.31 169 ALA A N 1
ATOM 1345 C CA . ALA A 1 169 ? -16.638 17.978 21.658 1.00 97.31 169 ALA A CA 1
ATOM 1346 C C . ALA A 1 169 ? -15.492 16.960 21.609 1.00 97.31 169 ALA A C 1
ATOM 1348 O O . ALA A 1 169 ? -15.027 16.517 22.659 1.00 97.31 169 ALA A O 1
ATOM 1349 N N . PHE A 1 170 ? -15.035 16.621 20.404 1.00 96.81 170 PHE A N 1
ATOM 1350 C CA . PHE A 1 170 ? -13.910 15.730 20.179 1.00 96.81 170 PHE A CA 1
ATOM 1351 C C . PHE A 1 170 ? -12.621 16.328 20.738 1.00 96.81 170 PHE A C 1
ATOM 1353 O O . PHE A 1 170 ? -11.959 15.676 21.538 1.00 96.81 170 PHE A O 1
ATOM 1360 N N . ASP A 1 171 ? -12.318 17.584 20.412 1.00 96.06 171 ASP A N 1
ATOM 1361 C CA . ASP A 1 171 ? -11.102 18.244 20.896 1.00 96.06 171 ASP A CA 1
ATOM 1362 C C . ASP A 1 171 ? -11.090 18.318 22.430 1.00 96.06 171 ASP A C 1
ATOM 1364 O O . ASP A 1 171 ? -10.118 17.926 23.071 1.00 96.06 171 ASP A O 1
ATOM 1368 N N . LYS A 1 172 ? -12.228 18.672 23.046 1.00 97.75 172 LYS A N 1
ATOM 1369 C CA . LYS A 1 172 ? -12.373 18.661 24.511 1.00 97.75 172 LYS A CA 1
ATOM 1370 C C . LYS A 1 172 ? -12.149 17.270 25.121 1.00 97.75 172 LYS A C 1
ATOM 1372 O O . LYS A 1 172 ? -11.643 17.169 26.240 1.00 97.75 172 LYS A O 1
ATOM 1377 N N . TYR A 1 173 ? -12.573 16.206 24.438 1.00 97.12 173 TYR A N 1
ATOM 1378 C CA . TYR A 1 173 ? -12.341 14.833 24.886 1.00 97.12 173 TYR A CA 1
ATOM 1379 C C . TYR A 1 173 ? -10.854 14.472 24.813 1.00 97.12 173 TYR A C 1
ATOM 1381 O O . TYR A 1 173 ? -10.313 13.979 25.801 1.00 97.12 173 TYR A O 1
ATOM 1389 N N . ILE A 1 174 ? -10.185 14.777 23.698 1.00 95.94 174 ILE A N 1
ATOM 1390 C CA . ILE A 1 174 ? -8.745 14.538 23.541 1.00 95.94 174 ILE A CA 1
ATOM 1391 C C . ILE A 1 174 ? -7.947 15.315 24.596 1.00 95.94 174 ILE A C 1
ATOM 1393 O O . ILE A 1 174 ? -7.102 14.729 25.272 1.00 95.94 174 ILE A O 1
ATOM 1397 N N . ASP A 1 175 ? -8.279 16.584 24.840 1.00 96.19 175 ASP A N 1
ATOM 1398 C CA . ASP A 1 175 ? -7.656 17.386 25.901 1.00 96.19 175 ASP A CA 1
ATOM 1399 C C . ASP A 1 175 ? -7.812 16.736 27.285 1.00 96.19 175 ASP A C 1
ATOM 1401 O O . ASP A 1 175 ? -6.880 16.728 28.096 1.00 96.19 175 ASP A O 1
ATOM 1405 N N . ALA A 1 176 ? -8.988 16.171 27.574 1.00 97.19 176 ALA A N 1
ATOM 1406 C CA . ALA A 1 176 ? -9.248 15.484 28.834 1.00 97.19 176 ALA A CA 1
ATOM 1407 C C . ALA A 1 176 ? -8.427 14.190 28.969 1.00 97.19 176 ALA A C 1
ATOM 1409 O O . ALA A 1 176 ? -7.874 13.948 30.042 1.00 97.19 176 ALA A O 1
ATOM 1410 N N . VAL A 1 177 ? -8.308 13.401 27.895 1.00 95.38 177 VAL A N 1
ATOM 1411 C CA . VAL A 1 177 ? -7.472 12.187 27.825 1.00 95.38 177 VAL A CA 1
ATOM 1412 C C . VAL A 1 177 ? -6.009 12.530 28.109 1.00 95.38 177 VAL A C 1
ATOM 1414 O O . VAL A 1 177 ? -5.393 11.925 28.990 1.00 95.38 177 VAL A O 1
ATOM 1417 N N . VAL A 1 178 ? -5.475 13.559 27.437 1.00 93.94 178 VAL A N 1
ATOM 1418 C CA . VAL A 1 178 ? -4.097 14.040 27.633 1.00 93.94 178 VAL A CA 1
ATOM 1419 C C . VAL A 1 178 ? -3.888 14.521 29.065 1.00 93.94 178 VAL A C 1
ATOM 1421 O O . VAL A 1 178 ? -2.940 14.105 29.732 1.00 93.94 178 VAL A O 1
ATOM 1424 N N . LYS A 1 179 ? -4.792 15.363 29.581 1.00 96.81 179 LYS A N 1
ATOM 1425 C CA . LYS A 1 179 ? -4.710 15.891 30.950 1.00 96.81 179 LYS A CA 1
ATOM 1426 C C . LYS A 1 179 ? -4.757 14.782 32.002 1.00 96.81 179 LYS A C 1
ATOM 1428 O O . LYS A 1 179 ? -4.058 14.867 33.010 1.00 96.81 179 LYS A O 1
ATOM 1433 N N . ALA A 1 180 ? -5.570 13.755 31.771 1.00 96.88 180 ALA A N 1
ATOM 1434 C CA . ALA A 1 180 ? -5.678 12.589 32.640 1.00 96.88 180 ALA A CA 1
ATOM 1435 C C . ALA A 1 180 ? -4.511 11.599 32.477 1.00 96.88 180 ALA A C 1
ATOM 1437 O O . ALA A 1 180 ? -4.438 10.642 33.245 1.00 96.88 180 ALA A O 1
ATOM 1438 N N . LYS A 1 181 ? -3.602 11.826 31.514 1.00 94.19 181 LYS A N 1
ATOM 1439 C CA . LYS A 1 181 ? -2.501 10.919 31.152 1.00 94.19 181 LYS A CA 1
ATOM 1440 C C . LYS A 1 181 ? -2.997 9.505 30.842 1.00 94.19 181 LYS A C 1
ATOM 1442 O O . LYS A 1 181 ? -2.379 8.519 31.237 1.00 94.19 181 LYS A O 1
ATOM 1447 N N . GLN A 1 182 ? -4.147 9.418 30.181 1.00 91.75 182 GLN A N 1
ATOM 1448 C CA . GLN A 1 182 ? -4.678 8.147 29.718 1.00 91.75 182 GLN A CA 1
ATOM 1449 C C . GLN A 1 182 ? -3.898 7.678 28.492 1.00 91.75 182 GLN A C 1
ATOM 1451 O O . GLN A 1 182 ? -3.641 8.457 27.575 1.00 91.75 182 GLN A O 1
ATOM 1456 N N . ASP A 1 183 ? -3.563 6.393 28.477 1.00 87.44 183 ASP A N 1
ATOM 1457 C CA . ASP A 1 183 ? -2.879 5.741 27.363 1.00 87.44 183 ASP A CA 1
ATOM 1458 C C . ASP A 1 183 ? -3.887 5.355 26.269 1.00 87.44 183 ASP A C 1
ATOM 1460 O O . ASP A 1 183 ? -4.249 4.192 26.078 1.00 87.44 183 ASP A O 1
ATOM 1464 N N . LEU A 1 184 ? -4.455 6.372 25.617 1.00 89.50 184 LEU A N 1
ATOM 1465 C CA . LEU A 1 184 ? -5.336 6.179 24.473 1.00 89.50 184 LEU A CA 1
ATOM 1466 C C . LEU A 1 184 ? -4.481 6.000 23.220 1.00 89.50 184 LEU A C 1
ATOM 1468 O O . LEU A 1 184 ? -3.766 6.914 22.831 1.00 89.50 184 LEU A O 1
ATOM 1472 N N . HIS A 1 185 ? -4.600 4.855 22.552 1.00 90.75 185 HIS A N 1
ATOM 1473 C CA . HIS A 1 185 ? -3.894 4.618 21.289 1.00 90.75 185 HIS A CA 1
ATOM 1474 C C . HIS A 1 185 ? -4.543 5.359 20.116 1.00 90.75 185 HIS A C 1
ATOM 1476 O O . HIS A 1 185 ? -3.865 5.927 19.264 1.00 90.75 185 HIS A O 1
ATOM 1482 N N . SER A 1 186 ? -5.873 5.291 20.021 1.00 91.56 186 SER A N 1
ATOM 1483 C CA . SER A 1 186 ? -6.623 5.915 18.936 1.00 91.56 186 SER A CA 1
ATOM 1484 C C . SER A 1 186 ? -8.111 6.026 19.235 1.00 91.56 186 SER A C 1
ATOM 1486 O O . SER A 1 186 ? -8.660 5.302 20.068 1.00 91.56 186 SER A O 1
ATOM 1488 N N . ILE A 1 187 ? -8.773 6.924 18.513 1.00 93.25 187 ILE A N 1
ATOM 1489 C CA . ILE A 1 187 ? -10.227 7.013 18.432 1.00 93.25 187 ILE A CA 1
ATOM 1490 C C . ILE A 1 187 ? -10.620 7.318 16.988 1.00 93.25 187 ILE A C 1
ATOM 1492 O O . ILE A 1 187 ? -10.010 8.160 16.338 1.00 93.25 187 ILE A O 1
ATOM 1496 N N . MET A 1 188 ? -11.663 6.653 16.497 1.00 93.25 188 MET A N 1
ATOM 1497 C CA . MET A 1 188 ? -12.266 6.910 15.192 1.00 93.25 188 MET A CA 1
ATOM 1498 C C . MET A 1 188 ? -13.783 6.943 15.355 1.00 93.25 188 MET A C 1
ATOM 1500 O O . MET A 1 188 ? -14.378 6.022 15.914 1.00 93.25 188 MET A O 1
ATOM 1504 N N . ILE A 1 189 ? -14.417 8.008 14.873 1.00 94.81 189 ILE A N 1
ATOM 1505 C CA . ILE A 1 189 ? -15.869 8.181 14.903 1.00 94.81 189 ILE A CA 1
ATOM 1506 C C . ILE A 1 189 ? -16.388 8.077 13.478 1.00 94.81 189 ILE A C 1
ATOM 1508 O O . ILE A 1 189 ? -16.008 8.863 12.608 1.00 94.81 189 ILE A O 1
ATOM 1512 N N . LEU A 1 190 ? -17.292 7.123 13.261 1.00 93.44 190 LEU A N 1
ATOM 1513 C CA . LEU A 1 190 ? -17.944 6.907 11.979 1.00 93.44 190 LEU A CA 1
ATOM 1514 C C . LEU A 1 190 ? -19.403 7.367 12.039 1.00 93.44 190 LEU A C 1
ATOM 1516 O O . LEU A 1 190 ? -20.130 7.044 12.978 1.00 93.44 190 LEU A O 1
ATOM 1520 N N . LYS A 1 191 ? -19.862 8.069 11.000 1.00 91.06 191 LYS A N 1
ATOM 1521 C CA . LYS A 1 191 ? -21.271 8.433 10.797 1.00 91.06 191 LYS A CA 1
ATOM 1522 C C . LYS A 1 191 ? -21.655 8.197 9.340 1.00 91.06 191 LYS A C 1
ATOM 1524 O O . LYS A 1 191 ? -21.045 8.759 8.437 1.00 91.06 191 LYS A O 1
ATOM 1529 N N . GLY A 1 192 ? -22.670 7.361 9.106 1.00 88.50 192 GLY A N 1
ATOM 1530 C CA . GLY A 1 192 ? -23.142 7.042 7.751 1.00 88.50 192 GLY A CA 1
ATOM 1531 C C . GLY A 1 192 ? -22.075 6.381 6.870 1.00 88.50 192 GLY A C 1
ATOM 1532 O O . GLY A 1 192 ? -21.974 6.706 5.692 1.00 88.50 192 GLY A O 1
ATOM 1533 N N . GLY A 1 193 ? -21.233 5.521 7.455 1.00 86.25 193 GLY A N 1
ATOM 1534 C CA . GLY A 1 193 ? -20.131 4.855 6.750 1.00 86.25 193 GLY A CA 1
ATOM 1535 C C . GLY A 1 193 ? -18.919 5.746 6.454 1.00 86.25 193 GLY A C 1
ATOM 1536 O O . GLY A 1 193 ? -18.009 5.306 5.761 1.00 86.25 193 GLY A O 1
ATOM 1537 N N . LYS A 1 194 ? -18.892 6.983 6.968 1.00 88.25 194 LYS A N 1
ATOM 1538 C CA . LYS A 1 194 ? -17.787 7.931 6.780 1.00 88.25 194 LYS A CA 1
ATOM 1539 C C . LYS A 1 194 ? -17.085 8.227 8.098 1.00 88.25 194 LYS A C 1
ATOM 1541 O O . LYS A 1 194 ? -17.761 8.396 9.114 1.00 88.25 194 LYS A O 1
ATOM 1546 N N . VAL A 1 195 ? -15.761 8.340 8.078 1.00 92.81 195 VAL A N 1
ATOM 1547 C CA . VAL A 1 195 ? -14.974 8.827 9.219 1.00 92.81 195 VAL A CA 1
ATOM 1548 C C . VAL A 1 195 ? -15.183 10.333 9.336 1.00 92.81 195 VAL A C 1
ATOM 1550 O O . VAL A 1 195 ? -14.913 11.069 8.390 1.00 92.81 195 VAL A O 1
ATOM 1553 N N . VAL A 1 196 ? -15.696 10.792 10.478 1.00 95.12 196 VAL A N 1
ATOM 1554 C CA . VAL A 1 196 ? -15.962 12.223 10.727 1.00 95.12 196 VAL A CA 1
ATOM 1555 C C . VAL A 1 196 ? -14.931 12.868 11.647 1.00 95.12 196 VAL A C 1
ATOM 1557 O O . VAL A 1 196 ? -14.652 14.053 11.515 1.00 95.12 196 VAL A O 1
ATOM 1560 N N . LYS A 1 197 ? -14.344 12.097 12.565 1.00 95.06 197 LYS A N 1
ATOM 1561 C CA . LYS A 1 197 ? -13.192 12.495 13.382 1.00 95.06 197 LYS A CA 1
ATOM 1562 C C . LYS A 1 197 ? -12.358 11.262 13.676 1.00 95.06 197 LYS A C 1
ATOM 1564 O O . LYS A 1 197 ? -12.909 10.191 13.925 1.00 95.06 197 LYS A O 1
ATOM 1569 N N . GLU A 1 198 ? -11.049 11.432 13.694 1.00 93.88 198 GLU A N 1
ATOM 1570 C CA . GLU A 1 198 ? -10.112 10.415 14.143 1.00 93.88 198 GLU A CA 1
ATOM 1571 C C . GLU A 1 198 ? -8.897 11.074 14.791 1.00 93.88 198 GLU A C 1
ATOM 1573 O O . GLU A 1 198 ? -8.574 12.226 14.500 1.00 93.88 198 GLU A O 1
ATOM 1578 N N . CYS A 1 199 ? -8.256 10.365 15.709 1.00 91.62 199 CYS A N 1
ATOM 1579 C CA . CYS A 1 199 ? -6.998 10.770 16.314 1.00 91.62 199 CYS A CA 1
ATOM 1580 C C . CYS A 1 199 ? -6.204 9.514 16.665 1.00 91.62 199 CYS A C 1
ATOM 1582 O O . CYS A 1 199 ? -6.772 8.527 17.137 1.00 91.62 199 CYS A O 1
ATOM 1584 N N . TRP A 1 200 ? -4.900 9.577 16.427 1.00 90.69 200 TRP A N 1
ATOM 1585 C CA . TRP A 1 200 ? -3.917 8.539 16.715 1.00 90.69 200 TRP A CA 1
ATOM 1586 C C . TRP A 1 200 ? -2.891 9.158 17.666 1.00 90.69 200 TRP A C 1
ATOM 1588 O O . TRP A 1 200 ? -2.480 10.301 17.451 1.00 90.69 200 TRP A O 1
ATOM 1598 N N . MET A 1 201 ? -2.545 8.473 18.754 1.00 87.38 201 MET A N 1
ATOM 1599 C CA . MET A 1 201 ? -1.744 9.039 19.844 1.00 87.38 201 MET A CA 1
ATOM 1600 C C . MET A 1 201 ? -0.771 8.003 20.419 1.00 87.38 201 MET A C 1
ATOM 1602 O O . MET A 1 201 ? -0.973 6.793 20.304 1.00 87.38 201 MET A O 1
ATOM 1606 N N . GLY A 1 202 ? 0.286 8.489 21.078 1.00 76.62 202 GLY A N 1
ATOM 1607 C CA . GLY A 1 202 ? 1.293 7.636 21.713 1.00 76.62 202 GLY A CA 1
ATOM 1608 C C . GLY A 1 202 ? 2.046 6.775 20.696 1.00 76.62 202 GLY A C 1
ATOM 1609 O O . GLY A 1 202 ? 2.471 7.269 19.655 1.00 76.62 202 GLY A O 1
ATOM 1610 N N . GLU A 1 203 ? 2.203 5.484 20.993 1.00 77.88 203 GLU A N 1
ATOM 1611 C CA . GLU A 1 203 ? 2.760 4.498 20.048 1.00 77.88 203 GLU A CA 1
ATOM 1612 C C . GLU A 1 203 ? 1.722 3.982 19.032 1.00 77.88 203 GLU A C 1
ATOM 1614 O O . GLU A 1 203 ? 2.053 3.208 18.127 1.00 77.88 203 GLU A O 1
ATOM 1619 N N . GLY A 1 204 ? 0.461 4.397 19.178 1.00 76.19 204 GLY A N 1
ATOM 1620 C CA . GLY A 1 204 ? -0.628 4.016 18.301 1.00 76.19 204 GLY A CA 1
ATOM 1621 C C . GLY A 1 204 ? -0.603 4.808 17.000 1.00 76.19 204 GLY A C 1
ATOM 1622 O O . GLY A 1 204 ? -1.069 5.938 16.951 1.00 76.19 204 GLY A O 1
ATOM 1623 N N . GLU A 1 205 ? -0.121 4.195 15.921 1.00 79.94 205 GLU A N 1
ATOM 1624 C CA . GLU A 1 205 ? -0.268 4.726 14.559 1.00 79.94 205 GLU A CA 1
ATOM 1625 C C . GLU A 1 205 ? -1.348 3.955 13.797 1.00 79.94 205 GLU A C 1
ATOM 1627 O O . GLU A 1 205 ? -1.590 2.776 14.069 1.00 79.94 205 GLU A O 1
ATOM 1632 N N . MET A 1 206 ? -1.962 4.602 12.802 1.00 80.00 206 MET A N 1
ATOM 1633 C CA . MET A 1 206 ? -2.985 3.994 11.937 1.00 80.00 206 MET A CA 1
ATOM 1634 C C . MET A 1 206 ? -2.528 2.654 11.341 1.00 80.00 206 MET A C 1
ATOM 1636 O O . MET A 1 206 ? -3.301 1.703 11.276 1.00 80.00 206 MET A O 1
ATOM 1640 N N . ASN A 1 207 ? -1.247 2.570 10.974 1.00 75.38 207 ASN A N 1
ATOM 1641 C CA . ASN A 1 207 ? -0.670 1.447 10.237 1.00 75.38 207 ASN A CA 1
ATOM 1642 C C . ASN A 1 207 ? 0.121 0.464 11.113 1.00 75.38 207 ASN A C 1
ATOM 1644 O O . ASN A 1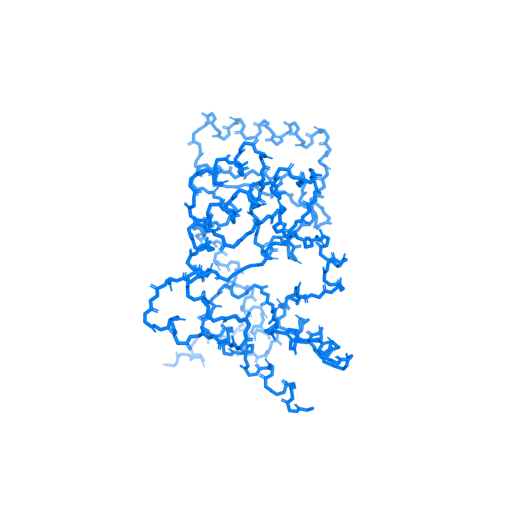 207 ? 0.848 -0.384 10.593 1.00 75.38 207 ASN A O 1
ATOM 1648 N N . LYS A 1 208 ? -0.008 0.554 12.443 1.00 80.69 208 LYS A N 1
ATOM 1649 C CA . LYS A 1 208 ? 0.635 -0.373 13.384 1.00 80.69 208 LYS A CA 1
ATOM 1650 C C . LYS A 1 208 ? -0.382 -1.366 13.951 1.00 80.69 208 LYS A C 1
ATOM 1652 O O . LYS A 1 208 ? -1.511 -0.979 14.230 1.00 80.69 208 LYS A O 1
ATOM 1657 N N . PRO A 1 209 ? -0.020 -2.644 14.161 1.00 81.44 209 PRO A N 1
ATOM 1658 C CA . PRO A 1 209 ? -0.878 -3.573 14.887 1.00 81.44 209 PRO A CA 1
ATOM 1659 C C . PRO A 1 209 ? -1.153 -3.094 16.319 1.00 81.44 209 PRO A C 1
ATOM 1661 O O . PRO A 1 209 ? -0.226 -2.807 17.076 1.00 81.44 209 PRO A O 1
ATOM 1664 N N . HIS A 1 210 ? -2.427 -3.068 16.713 1.00 83.62 210 HIS A N 1
ATOM 1665 C CA . HIS A 1 210 ? -2.858 -2.689 18.063 1.00 83.62 210 HIS A CA 1
ATOM 1666 C C . HIS A 1 210 ? -3.256 -3.921 18.876 1.00 83.62 210 HIS A C 1
ATOM 1668 O O . HIS A 1 210 ? -3.929 -4.825 18.377 1.00 83.62 210 HIS A O 1
ATOM 1674 N N . LYS A 1 211 ? -2.899 -3.950 20.163 1.00 84.44 211 LYS A N 1
ATOM 1675 C CA . LYS A 1 211 ? -3.404 -4.967 21.096 1.00 84.44 211 LYS A CA 1
ATOM 1676 C C . LYS A 1 211 ? -4.821 -4.588 21.526 1.00 84.44 211 LYS A C 1
ATOM 1678 O O . LYS A 1 211 ? -5.006 -3.669 22.312 1.00 84.44 211 LYS A O 1
ATOM 1683 N N . LEU A 1 212 ? -5.820 -5.316 21.029 1.00 86.75 212 LEU A N 1
ATOM 1684 C CA . LEU A 1 212 ? -7.239 -5.008 21.271 1.00 86.75 212 LEU A CA 1
ATOM 1685 C C . LEU A 1 212 ? -7.895 -5.868 22.373 1.00 86.75 212 LEU A C 1
ATOM 1687 O O . LEU A 1 212 ? -9.091 -5.746 22.633 1.00 86.75 212 LEU A O 1
ATOM 1691 N N . PHE A 1 213 ? -7.135 -6.746 23.038 1.00 88.62 213 PHE A N 1
ATOM 1692 C CA . PHE A 1 213 ? -7.585 -7.577 24.165 1.00 88.62 213 PHE A CA 1
ATOM 1693 C C . PHE A 1 213 ? -8.951 -8.256 23.931 1.00 88.62 213 PHE A C 1
ATOM 1695 O O . PHE A 1 213 ? -9.099 -9.097 23.042 1.00 88.62 213 PHE A O 1
ATOM 1702 N N . SER A 1 214 ? -9.961 -7.911 24.737 1.00 95.12 214 SER A N 1
ATOM 1703 C CA . SER A 1 214 ? -11.287 -8.533 24.725 1.00 95.12 214 SER A CA 1
ATOM 1704 C C . SER A 1 214 ? -12.099 -8.273 23.461 1.00 95.12 214 SER A C 1
ATOM 1706 O O . SER A 1 214 ? -13.095 -8.964 23.274 1.00 95.12 214 SER A O 1
ATOM 1708 N N . VAL A 1 215 ? -11.668 -7.375 22.568 1.00 93.12 215 VAL A N 1
ATOM 1709 C CA . VAL A 1 215 ? -12.268 -7.243 21.228 1.00 93.12 215 VAL A CA 1
ATOM 1710 C C . VAL A 1 215 ? -12.237 -8.579 20.470 1.00 93.12 215 VAL A C 1
ATOM 1712 O O . VAL A 1 215 ? -13.148 -8.868 19.697 1.00 93.12 215 VAL A O 1
ATOM 1715 N N . SER A 1 216 ? -11.257 -9.446 20.758 1.00 93.56 216 SER A N 1
ATOM 1716 C CA . SER A 1 216 ? -11.214 -10.831 20.263 1.00 93.56 216 SER A CA 1
ATOM 1717 C C . SER A 1 216 ? -12.531 -11.593 20.459 1.00 93.56 216 SER A C 1
ATOM 1719 O O . SER A 1 216 ? -12.933 -12.330 19.568 1.00 93.56 216 SER A O 1
ATOM 1721 N N . LYS A 1 217 ? -13.252 -11.368 21.567 1.00 96.38 217 LYS A N 1
ATOM 1722 C CA . LYS A 1 217 ? -14.523 -12.049 21.863 1.00 96.38 217 LYS A CA 1
ATOM 1723 C C . LYS A 1 217 ? -15.605 -11.721 20.841 1.00 96.38 217 LYS A C 1
ATOM 1725 O O . LYS A 1 217 ? -16.356 -12.613 20.466 1.00 96.38 217 LYS A O 1
ATOM 1730 N N . THR A 1 218 ? -15.666 -10.474 20.373 1.00 96.31 218 THR A N 1
ATOM 1731 C CA . THR A 1 218 ? -16.610 -10.063 19.328 1.00 96.31 218 THR A CA 1
ATOM 1732 C C . THR A 1 218 ? -16.324 -10.813 18.034 1.00 96.31 218 THR A C 1
ATOM 1734 O O . THR A 1 218 ? -17.233 -11.398 17.458 1.00 96.31 218 THR A O 1
ATOM 1737 N N . PHE A 1 219 ? -15.058 -10.872 17.611 1.00 94.56 219 PHE A N 1
ATOM 1738 C CA . PHE A 1 219 ? -14.675 -11.610 16.406 1.00 94.56 219 PHE A CA 1
ATOM 1739 C C . PHE A 1 219 ? -14.936 -13.114 16.534 1.00 94.56 219 PHE A C 1
ATOM 1741 O O . PHE A 1 219 ? -15.493 -13.710 15.616 1.00 94.56 219 PHE A O 1
ATOM 1748 N N . THR A 1 220 ? -14.601 -13.721 17.678 1.00 95.69 220 THR A N 1
ATOM 1749 C CA . THR A 1 220 ? -14.900 -15.135 17.941 1.00 95.69 220 THR A CA 1
ATOM 1750 C C . THR A 1 220 ? -16.405 -15.398 17.910 1.00 95.69 220 THR A C 1
ATOM 1752 O O . THR A 1 220 ? -16.834 -16.345 17.263 1.00 95.69 220 THR A O 1
ATOM 1755 N N . ALA A 1 221 ? -17.223 -14.558 18.551 1.00 96.81 221 ALA A N 1
ATOM 1756 C CA . ALA A 1 221 ? -18.677 -14.712 18.544 1.00 96.81 221 ALA A CA 1
ATOM 1757 C C . ALA A 1 221 ? -19.267 -14.573 17.130 1.00 96.81 221 ALA A C 1
ATOM 1759 O O . ALA A 1 221 ? -20.117 -15.372 16.747 1.00 96.81 221 ALA A O 1
ATOM 1760 N N . THR A 1 222 ? -18.777 -13.623 16.327 1.00 97.12 222 THR A N 1
ATOM 1761 C CA . THR A 1 222 ? -19.169 -13.493 14.916 1.00 97.12 222 THR A CA 1
ATOM 1762 C C . THR A 1 222 ? -18.804 -14.743 14.113 1.00 97.12 222 THR A C 1
ATOM 1764 O O . THR A 1 222 ? -19.631 -15.233 13.350 1.00 97.12 222 THR A O 1
ATOM 1767 N N . ALA A 1 223 ? -17.605 -15.301 14.311 1.00 96.44 223 ALA A N 1
ATOM 1768 C CA . ALA A 1 223 ? -17.193 -16.539 13.648 1.00 96.44 223 ALA A CA 1
ATOM 1769 C C . ALA A 1 223 ? -18.086 -17.733 14.032 1.00 96.44 223 ALA A C 1
ATOM 1771 O O . ALA A 1 223 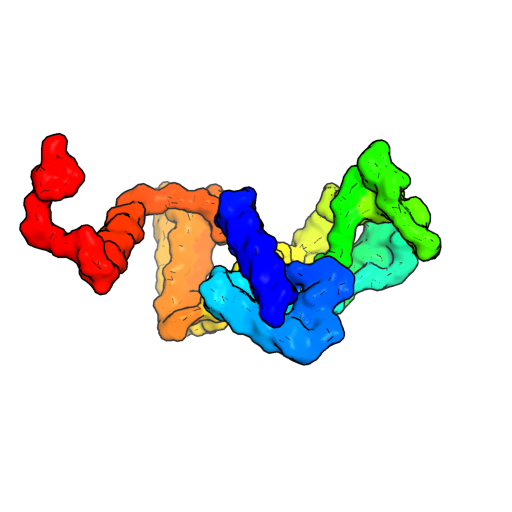? -18.439 -18.534 13.170 1.00 96.44 223 ALA A O 1
ATOM 1772 N N . ILE A 1 224 ? -18.509 -17.822 15.299 1.00 96.50 224 ILE A N 1
ATOM 1773 C CA . ILE A 1 224 ? -19.517 -18.802 15.731 1.00 96.50 224 ILE A CA 1
ATOM 1774 C C . ILE A 1 224 ? -20.855 -18.559 15.020 1.00 96.50 224 ILE A C 1
ATOM 1776 O O . ILE A 1 224 ? -21.477 -19.518 14.577 1.00 96.50 224 ILE A O 1
ATOM 1780 N N . GLY A 1 225 ? -21.275 -17.302 14.849 1.00 97.25 225 GLY A N 1
ATOM 1781 C CA . GLY A 1 225 ? -22.463 -16.951 14.066 1.00 97.25 225 GLY A CA 1
ATOM 1782 C C . GLY A 1 225 ? -22.407 -17.479 12.628 1.00 97.25 225 GLY A C 1
ATOM 1783 O O . GLY A 1 225 ? -23.371 -18.088 12.174 1.00 97.25 225 GLY A O 1
ATOM 1784 N N . PHE A 1 226 ? -21.266 -17.332 11.946 1.00 97.62 226 PHE A N 1
ATOM 1785 C CA . PHE A 1 226 ? -21.064 -17.925 10.617 1.00 97.62 226 PHE A CA 1
ATOM 1786 C C . PHE A 1 226 ? -21.101 -19.456 10.647 1.00 97.62 226 PHE A C 1
ATOM 1788 O O . PHE A 1 226 ? -21.748 -20.062 9.804 1.00 97.62 226 PHE A O 1
ATOM 1795 N N . ALA A 1 227 ? -20.478 -20.095 11.641 1.00 96.94 227 ALA A N 1
ATOM 1796 C CA . ALA A 1 227 ? -20.519 -21.552 11.773 1.00 96.94 227 ALA A CA 1
ATOM 1797 C C . ALA A 1 227 ? -21.950 -22.089 11.976 1.00 96.94 227 ALA A C 1
ATOM 1799 O O . ALA A 1 227 ? -22.275 -23.163 11.472 1.00 96.94 227 ALA A O 1
ATOM 1800 N N . VAL A 1 228 ? -22.804 -21.347 12.689 1.00 97.75 228 VAL A N 1
ATOM 1801 C CA . VAL A 1 228 ? -24.234 -21.667 12.833 1.00 97.75 228 VAL A CA 1
ATOM 1802 C C . VAL A 1 228 ? -24.964 -21.522 11.498 1.00 97.75 228 VAL A C 1
ATOM 1804 O O . VAL A 1 228 ? -25.679 -22.440 11.106 1.00 97.75 228 VAL A O 1
ATOM 1807 N N . ASP A 1 229 ? -24.761 -20.410 10.787 1.00 97.81 229 ASP A N 1
ATOM 1808 C CA . ASP A 1 229 ? -25.390 -20.152 9.480 1.00 97.81 229 ASP A CA 1
ATOM 1809 C C . ASP A 1 229 ? -24.990 -21.201 8.424 1.00 97.81 229 ASP A C 1
ATOM 1811 O O . ASP A 1 229 ? -25.813 -21.678 7.647 1.00 97.81 229 ASP A O 1
ATOM 1815 N N . GLU A 1 230 ? -23.738 -21.662 8.469 1.00 97.50 230 GLU A N 1
ATOM 1816 C CA . GLU A 1 230 ? -23.214 -22.746 7.630 1.00 97.50 230 GLU A CA 1
ATOM 1817 C C . GLU A 1 230 ? -23.628 -24.160 8.096 1.00 97.50 230 GLU A C 1
ATOM 1819 O O . GLU A 1 230 ? -23.191 -25.160 7.513 1.00 97.50 230 GLU A O 1
ATOM 1824 N N . GLY A 1 231 ? -24.429 -24.276 9.162 1.00 96.50 231 GLY A N 1
ATOM 1825 C CA . GLY A 1 231 ? -24.914 -25.551 9.700 1.00 96.50 231 GLY A CA 1
ATOM 1826 C C . GLY A 1 231 ? -23.823 -26.440 10.305 1.00 96.50 231 GLY A C 1
ATOM 1827 O O . GLY A 1 231 ? -23.978 -27.660 10.356 1.00 96.50 231 GLY A O 1
ATOM 1828 N N . LYS A 1 232 ? -22.695 -25.861 10.734 1.00 96.56 232 LYS A N 1
ATOM 1829 C CA . LYS A 1 232 ? -21.568 -26.594 11.339 1.00 96.56 232 LYS A CA 1
ATOM 1830 C C . LYS A 1 232 ? -21.794 -26.928 12.813 1.00 96.56 232 LYS A C 1
ATOM 1832 O O . LYS A 1 232 ? -21.215 -27.898 13.294 1.00 96.56 232 LYS A O 1
ATOM 1837 N N . LEU A 1 233 ? -22.585 -26.120 13.521 1.00 96.44 233 LEU A N 1
ATOM 1838 C CA . LEU A 1 233 ? -22.962 -26.311 14.926 1.00 96.44 233 LEU A CA 1
ATOM 1839 C C . LEU A 1 233 ? -24.267 -25.571 15.251 1.00 96.44 233 LEU A C 1
ATOM 1841 O O . LEU A 1 233 ? -24.637 -24.632 14.552 1.00 96.44 233 LEU A O 1
ATOM 1845 N N . ASN A 1 234 ? -24.905 -25.923 16.366 1.00 96.56 234 ASN A N 1
ATOM 1846 C CA . ASN A 1 234 ? -25.945 -25.127 17.016 1.00 96.56 234 ASN A CA 1
ATOM 1847 C C . ASN A 1 234 ? -25.442 -24.560 18.344 1.00 96.56 234 ASN A C 1
ATOM 1849 O O . ASN A 1 234 ? -24.683 -25.196 19.073 1.00 96.56 234 ASN A O 1
ATOM 1853 N N . VAL A 1 235 ? -25.965 -23.397 18.736 1.00 96.25 235 VAL A N 1
ATOM 1854 C CA . VAL A 1 235 ? -25.652 -22.785 20.043 1.00 96.25 235 VAL A CA 1
ATOM 1855 C C . VAL A 1 235 ? -26.150 -23.606 21.242 1.00 96.25 235 VAL A C 1
ATOM 1857 O O . VAL A 1 235 ? -25.769 -23.332 22.376 1.00 96.25 235 VAL A O 1
ATOM 1860 N N . THR A 1 236 ? -27.003 -24.605 21.002 1.00 96.75 236 THR A N 1
ATOM 1861 C CA . THR A 1 236 ? -27.521 -25.539 22.013 1.00 96.75 236 THR A CA 1
ATOM 1862 C C . THR A 1 236 ? -26.812 -26.890 22.019 1.00 96.75 236 THR A C 1
ATOM 1864 O O . THR A 1 236 ? -27.157 -27.744 22.840 1.00 96.75 236 THR A O 1
ATOM 1867 N N . ASP A 1 237 ? -25.862 -27.120 21.111 1.00 96.62 237 ASP A N 1
ATOM 1868 C CA . ASP A 1 237 ? -25.118 -28.373 21.090 1.00 96.62 237 ASP A CA 1
ATOM 1869 C C . ASP A 1 237 ? -24.304 -28.522 22.380 1.00 96.62 237 ASP A C 1
ATOM 1871 O O . ASP A 1 237 ? -23.751 -27.566 22.933 1.00 96.62 237 ASP A O 1
ATOM 1875 N N . LYS A 1 238 ? -24.236 -29.750 22.894 1.00 96.50 238 LYS A N 1
ATOM 1876 C CA . LYS A 1 238 ? -23.450 -30.034 24.094 1.00 96.50 238 LYS A CA 1
ATOM 1877 C C . LYS A 1 238 ? -21.981 -30.094 23.709 1.00 96.50 238 LYS A C 1
ATOM 1879 O O . LYS A 1 238 ? -21.631 -30.804 22.783 1.00 96.50 238 LYS A O 1
ATOM 1884 N N . VAL A 1 239 ? -21.098 -29.470 24.484 1.00 94.12 239 VAL A N 1
ATOM 1885 C CA . VAL A 1 239 ? -19.643 -29.494 24.217 1.00 94.12 239 VAL A CA 1
ATOM 1886 C C . VAL A 1 239 ? -19.109 -30.921 23.992 1.00 94.12 239 VAL A C 1
ATOM 1888 O O . VAL A 1 239 ? -18.315 -31.148 23.082 1.00 94.12 239 VAL A O 1
ATOM 1891 N N . ILE A 1 240 ? -19.617 -31.896 24.755 1.00 96.12 240 ILE A N 1
ATOM 1892 C CA . ILE A 1 240 ? -19.228 -33.312 24.655 1.00 96.12 240 ILE A CA 1
ATOM 1893 C C . ILE A 1 240 ? -19.582 -33.974 23.310 1.00 96.12 240 ILE A C 1
ATOM 1895 O O . ILE A 1 240 ? -19.023 -35.013 22.986 1.00 96.12 240 ILE A O 1
ATOM 1899 N N . SER A 1 241 ? -20.486 -33.406 22.501 1.00 94.25 241 SER A N 1
ATOM 1900 C CA . SER A 1 241 ? -20.782 -33.956 21.169 1.00 94.25 241 SER A CA 1
ATOM 1901 C C . SER A 1 241 ? -19.687 -33.668 20.142 1.00 94.25 241 SER A C 1
ATOM 1903 O O . SER A 1 241 ? -19.643 -34.337 19.115 1.00 94.25 241 SER A O 1
ATOM 1905 N N . PHE A 1 242 ? -18.815 -32.688 20.402 1.00 92.19 242 PHE A N 1
ATOM 1906 C CA . PHE A 1 242 ? -17.687 -32.343 19.528 1.00 92.19 242 PHE A CA 1
ATOM 1907 C C . PHE A 1 242 ? -16.348 -32.868 20.050 1.00 92.19 242 PHE A C 1
ATOM 1909 O O . PHE A 1 242 ? -15.455 -33.160 19.257 1.00 92.19 242 PHE A O 1
ATOM 1916 N N . PHE A 1 243 ? -16.211 -32.977 21.374 1.00 93.19 243 PHE A N 1
ATOM 1917 C CA . PHE A 1 243 ? -14.977 -33.372 22.054 1.00 93.19 243 PHE A CA 1
ATOM 1918 C C . PHE A 1 243 ? -15.274 -34.525 23.030 1.00 93.19 243 PHE A C 1
ATOM 1920 O O . PHE A 1 243 ? -15.540 -34.254 24.205 1.00 93.19 243 PHE A O 1
ATOM 1927 N N . PRO A 1 244 ? -15.323 -35.778 22.536 1.00 81.69 244 PRO A N 1
ATOM 1928 C CA . PRO A 1 244 ? -15.630 -36.955 23.347 1.00 81.69 244 PRO A CA 1
ATOM 1929 C C . PRO A 1 244 ? -14.502 -37.338 24.313 1.00 81.69 244 PRO A C 1
ATOM 1931 O O . PRO A 1 244 ? -13.315 -37.117 23.974 1.00 81.69 244 PRO A O 1
#

pLDDT: mean 93.67, std 4.82, range [75.38, 98.62]